Protein AF-A0A844BCC1-F1 (afdb_monomer_lite)

Foldseek 3Di:
DDDDDDDDDDDDPPDPPPPPPPPDPQPPQLLLLLVLLCLLPVQQVVLQVVVVVDVQPPQHVLSVVDDPLLSVLLSCCSHSNNVSVVLSVLSSVLCVVCVVCRVVLSCLSVQQQSPLNSLVVVQLVVCVVPVDHGDNVVSPVVDDPSNVVSNCCCQPPPSNQSVCVSSQNRPLDDPPDDPVVSSVSVVVSVVVVVVVSSVVSCVVSVPDPVSRD

Organism: NCBI:txid1121255

Secondary structure (DSSP, 8-state):
-----------------------PPPPTTHHHHHHHHHHHS-HHHHHHHHHHH-TTTTTGGGGGGS-HHHHHHHHHHTSHHHHHHHHHHHHHHHHHH-GGGHHHHHHHIIIIIHHHHHHHHHHHHHHHHHSSPP-HHHHHHTS-HHHHHHHHHHHH-GGGHHHHHHHT-TTS--TTS-HHHHHHHHHHHHHHHHHHHHHHHHHHTT--GGGT-

pLDDT: mean 88.53, std 14.14, range [38.06, 98.5]

Structure (mmCIF, N/CA/C/O backbone):
data_AF-A0A844BCC1-F1
#
_entry.id   AF-A0A844BCC1-F1
#
loop_
_atom_site.group_PDB
_atom_site.id
_atom_site.type_symbol
_atom_site.label_atom_id
_atom_site.label_alt_id
_atom_site.label_comp_id
_atom_site.label_asym_id
_atom_site.label_entity_id
_atom_site.label_seq_id
_atom_site.pdbx_PDB_ins_code
_atom_site.Cartn_x
_atom_site.Cartn_y
_atom_site.Cartn_z
_atom_site.occupancy
_atom_site.B_iso_or_equiv
_atom_site.auth_seq_id
_atom_site.auth_comp_id
_atom_site.auth_asym_id
_atom_site.auth_atom_id
_atom_site.pdbx_PDB_model_num
ATOM 1 N N . MET A 1 1 ? -10.900 4.821 -85.821 1.00 38.06 1 MET A N 1
ATOM 2 C CA . MET A 1 1 ? -10.349 5.991 -85.100 1.00 38.06 1 MET A CA 1
ATOM 3 C C . MET A 1 1 ? -11.101 6.180 -83.785 1.00 38.06 1 MET A C 1
ATOM 5 O O . MET A 1 1 ? -12.274 6.504 -83.802 1.00 38.06 1 MET A O 1
ATOM 9 N N . LYS A 1 2 ? -10.402 5.871 -82.686 1.00 38.44 2 LYS A N 1
ATOM 10 C CA . LYS A 1 2 ? -10.539 6.270 -81.268 1.00 38.44 2 LYS A CA 1
ATOM 11 C C . LYS A 1 2 ? -11.877 6.876 -80.776 1.00 38.44 2 LYS A C 1
ATOM 13 O O . LYS A 1 2 ? -12.112 8.071 -80.924 1.00 38.44 2 LYS A O 1
ATOM 18 N N . GLN A 1 3 ? -12.653 6.062 -80.051 1.00 45.75 3 GLN A N 1
ATOM 19 C CA . GLN A 1 3 ? -13.669 6.488 -79.077 1.00 45.75 3 GLN A CA 1
ATOM 20 C C . GLN A 1 3 ? -12.980 6.969 -77.788 1.00 45.75 3 GLN A C 1
ATOM 22 O O . GLN A 1 3 ? -12.128 6.273 -77.238 1.00 45.75 3 GLN A O 1
ATOM 27 N N . LYS A 1 4 ? -13.334 8.171 -77.322 1.00 52.62 4 LYS A N 1
ATOM 28 C CA . LYS A 1 4 ? -12.892 8.735 -76.041 1.00 52.62 4 LYS A CA 1
ATOM 29 C C . LYS A 1 4 ? -13.864 8.291 -74.943 1.00 52.62 4 LYS A C 1
ATOM 31 O O . LYS A 1 4 ? -15.023 8.690 -74.976 1.00 52.62 4 LYS A O 1
ATOM 36 N N . LEU A 1 5 ? -13.391 7.496 -73.983 1.00 50.16 5 LEU A N 1
ATOM 37 C CA . LEU A 1 5 ? -14.082 7.249 -72.716 1.00 50.16 5 LEU A CA 1
ATOM 38 C C . LEU A 1 5 ? -13.577 8.251 -71.674 1.00 50.16 5 LEU A C 1
ATOM 40 O O . LEU A 1 5 ? -12.397 8.265 -71.330 1.00 50.16 5 LEU A O 1
ATOM 44 N N . ILE A 1 6 ? -14.490 9.092 -71.196 1.00 50.34 6 ILE A N 1
ATOM 45 C CA . ILE A 1 6 ? -14.329 9.933 -70.011 1.00 50.34 6 ILE A CA 1
ATOM 46 C C . ILE A 1 6 ? -14.851 9.095 -68.842 1.00 50.34 6 ILE A C 1
ATOM 48 O O . ILE A 1 6 ? -16.053 8.864 -68.746 1.00 50.34 6 ILE A O 1
ATOM 52 N N . ALA A 1 7 ? -13.956 8.606 -67.986 1.00 48.06 7 ALA A N 1
ATOM 53 C CA . ALA A 1 7 ? -14.324 7.972 -66.726 1.00 48.06 7 ALA A CA 1
ATOM 54 C C . ALA A 1 7 ? -14.151 8.997 -65.599 1.00 48.06 7 ALA A C 1
ATOM 56 O O . ALA A 1 7 ? -13.035 9.389 -65.262 1.00 48.06 7 ALA A O 1
ATOM 57 N N . ALA A 1 8 ? -15.279 9.457 -65.059 1.00 50.06 8 ALA A N 1
ATOM 58 C CA . ALA A 1 8 ? -15.344 10.266 -63.854 1.00 50.06 8 ALA A CA 1
ATOM 59 C C . ALA A 1 8 ? -14.992 9.390 -62.642 1.00 50.06 8 ALA A C 1
ATOM 61 O O . ALA A 1 8 ? -15.678 8.410 -62.358 1.00 50.06 8 ALA A O 1
ATOM 62 N N . LEU A 1 9 ? -13.911 9.737 -61.945 1.00 51.50 9 LEU A N 1
ATOM 63 C CA . LEU A 1 9 ? -13.486 9.092 -60.708 1.00 51.50 9 LEU A CA 1
ATOM 64 C C . LEU A 1 9 ? -14.035 9.905 -59.528 1.00 51.50 9 LEU A C 1
ATOM 66 O O . LEU A 1 9 ? -13.458 10.915 -59.129 1.00 51.50 9 LEU A O 1
ATOM 70 N N . THR A 1 10 ? -15.186 9.498 -58.997 1.00 56.16 10 THR A N 1
ATOM 71 C CA . THR A 1 10 ? -15.777 10.085 -57.789 1.00 56.16 10 THR A CA 1
ATOM 72 C C . THR A 1 10 ? -15.135 9.433 -56.563 1.00 56.16 10 THR A C 1
ATOM 74 O O . THR A 1 10 ? -15.464 8.306 -56.203 1.00 56.16 10 THR A O 1
ATOM 77 N N . VAL A 1 11 ? -14.186 10.124 -55.930 1.00 56.28 11 VAL A N 1
ATOM 78 C CA . VAL A 1 11 ? -13.588 9.710 -54.653 1.00 56.28 11 VAL A CA 1
ATOM 79 C C . VAL A 1 11 ? -14.539 10.111 -53.524 1.00 56.28 11 VAL A C 1
ATOM 81 O O . VAL A 1 11 ? -14.662 11.288 -53.193 1.00 56.28 11 VAL A O 1
ATOM 84 N N . VAL A 1 12 ? -15.226 9.133 -52.935 1.00 54.53 12 VAL A N 1
ATOM 85 C CA . VAL A 1 12 ? -16.003 9.313 -51.702 1.00 54.53 12 VAL A CA 1
ATOM 86 C C . VAL A 1 12 ? -15.027 9.272 -50.523 1.00 54.53 12 VAL A C 1
ATOM 88 O O . VAL A 1 12 ? -14.615 8.199 -50.087 1.00 54.53 12 VAL A O 1
ATOM 91 N N . LEU A 1 13 ? -14.636 10.443 -50.008 1.00 51.78 13 LEU A N 1
ATOM 92 C CA . LEU A 1 13 ? -14.007 10.555 -48.690 1.00 51.78 13 LEU A CA 1
ATOM 93 C C . LEU A 1 13 ? -15.067 10.262 -47.618 1.00 51.78 13 LEU A C 1
ATOM 95 O O . LEU A 1 13 ? -15.798 11.151 -47.185 1.00 51.78 13 LEU A O 1
ATOM 99 N N . ALA A 1 14 ? -15.148 9.009 -47.179 1.00 51.12 14 ALA A N 1
ATOM 100 C CA . ALA A 1 14 ? -15.818 8.664 -45.934 1.00 51.12 14 ALA A CA 1
ATOM 101 C C . ALA A 1 14 ? -14.935 9.138 -44.768 1.00 51.12 14 ALA A C 1
ATOM 103 O O . ALA A 1 14 ? -13.998 8.456 -44.353 1.00 51.12 14 ALA A O 1
ATOM 104 N N . GLY A 1 15 ? -15.205 10.348 -44.277 1.00 48.56 15 GLY A N 1
ATOM 105 C CA . GLY A 1 15 ? -14.628 10.853 -43.039 1.00 48.56 15 GLY A CA 1
ATOM 106 C C . GLY A 1 15 ? -15.058 9.970 -41.872 1.00 48.56 15 GLY A C 1
ATOM 107 O O . GLY A 1 15 ? -16.205 10.025 -41.432 1.00 48.56 15 GLY A O 1
ATOM 108 N N . PHE A 1 16 ? -14.132 9.153 -41.371 1.00 54.06 16 PHE A N 1
ATOM 109 C CA . PHE A 1 16 ? -14.230 8.526 -40.059 1.00 54.06 16 PHE A CA 1
ATOM 110 C C . PHE A 1 16 ? -14.204 9.638 -39.005 1.00 54.06 16 PHE A C 1
ATOM 112 O O . PHE A 1 16 ? -13.146 10.049 -38.531 1.00 54.06 16 PHE A O 1
ATOM 119 N N . PHE A 1 17 ? -15.377 10.148 -38.639 1.00 57.78 17 PHE A N 1
ATOM 120 C CA . PHE A 1 17 ? -15.540 10.869 -37.387 1.00 57.78 17 PHE A CA 1
ATOM 121 C C . PHE A 1 17 ? -15.367 9.848 -36.262 1.00 57.78 17 PHE A C 1
ATOM 123 O O . PHE A 1 17 ? -16.313 9.172 -35.863 1.00 57.78 17 PHE A O 1
ATOM 130 N N . ALA A 1 18 ? -14.133 9.698 -35.778 1.00 56.09 18 ALA A N 1
ATOM 131 C CA . ALA A 1 18 ? -13.885 9.098 -34.480 1.00 56.09 18 ALA A CA 1
ATOM 132 C C . ALA A 1 18 ? -14.615 9.973 -33.457 1.00 56.09 18 ALA A C 1
ATOM 134 O O . ALA A 1 18 ? -14.177 11.082 -33.149 1.00 56.09 18 ALA A O 1
ATOM 135 N N . ALA A 1 19 ? -15.781 9.513 -33.001 1.00 54.88 19 ALA A N 1
ATOM 136 C CA . ALA A 1 19 ? -16.466 10.149 -31.892 1.00 54.88 19 ALA A CA 1
ATOM 137 C C . ALA A 1 19 ? -15.464 10.235 -30.728 1.00 54.88 19 ALA A C 1
ATOM 139 O O . ALA A 1 19 ? -14.814 9.225 -30.433 1.00 54.88 19 ALA A O 1
ATOM 140 N N . PRO A 1 20 ? -15.288 11.408 -30.093 1.00 58.09 20 PRO A N 1
ATOM 141 C CA . PRO A 1 20 ? -14.441 11.503 -28.917 1.00 58.09 20 PRO A CA 1
ATOM 142 C C . PRO A 1 20 ? -14.941 10.459 -27.923 1.00 58.09 20 PRO A C 1
ATOM 144 O O . PRO A 1 20 ? -16.143 10.367 -27.679 1.00 58.09 20 PRO A O 1
ATOM 147 N N . ALA A 1 21 ? -14.046 9.618 -27.411 1.00 58.16 21 ALA A N 1
ATOM 148 C CA . ALA A 1 21 ? -14.390 8.705 -26.339 1.00 58.16 21 ALA A CA 1
ATOM 149 C C . ALA A 1 21 ? -14.781 9.572 -25.138 1.00 58.16 21 ALA A C 1
ATOM 151 O O . ALA A 1 21 ? -13.918 10.111 -24.451 1.00 58.16 21 ALA A O 1
ATOM 152 N N . TRP A 1 22 ? -16.084 9.776 -24.943 1.00 52.69 22 TRP A N 1
ATOM 153 C CA . TRP A 1 22 ? -16.619 10.431 -23.761 1.00 52.69 22 TRP A CA 1
ATOM 154 C C . TRP A 1 22 ? -16.213 9.549 -22.587 1.00 52.69 22 TRP A C 1
ATOM 156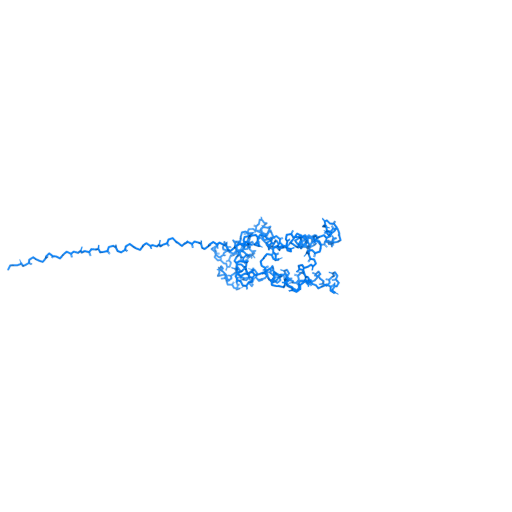 O O . TRP A 1 22 ? -16.779 8.471 -22.387 1.00 52.69 22 TRP A O 1
ATOM 166 N N . SER A 1 23 ? -15.170 9.971 -21.872 1.00 57.88 23 SER A N 1
ATOM 167 C CA . SER A 1 23 ? -14.756 9.368 -20.615 1.00 57.88 23 SER A CA 1
ATOM 168 C C . SER A 1 23 ? -15.995 9.310 -19.734 1.00 57.88 23 SER A C 1
ATOM 170 O O . SER A 1 23 ? -16.551 10.353 -19.383 1.00 57.88 23 SER A O 1
ATOM 172 N N . GLN A 1 24 ? -16.476 8.095 -19.463 1.00 61.22 24 GLN A N 1
ATOM 173 C CA . GLN A 1 24 ? -17.587 7.894 -18.543 1.00 61.22 24 GLN A CA 1
ATOM 174 C C . GLN A 1 24 ? -17.237 8.620 -17.239 1.00 61.22 24 GLN A C 1
ATOM 176 O O . GLN A 1 24 ? -16.086 8.503 -16.805 1.00 61.22 24 GLN A O 1
ATOM 181 N N . PRO A 1 25 ? -18.171 9.383 -16.644 1.00 61.12 25 PRO A N 1
ATOM 182 C CA . PRO A 1 25 ? -17.925 10.023 -15.363 1.00 61.12 25 PRO A CA 1
ATOM 183 C C . PRO A 1 25 ? -17.403 8.970 -14.390 1.00 61.12 25 PRO A C 1
ATOM 185 O O . PRO A 1 25 ? -18.015 7.909 -14.238 1.00 61.12 25 PRO A O 1
ATOM 188 N N . GLU A 1 26 ? -16.242 9.231 -13.795 1.00 67.12 26 GLU A N 1
ATOM 189 C CA . GLU A 1 26 ? -15.688 8.356 -12.772 1.00 67.12 26 GLU A CA 1
ATOM 190 C C . GLU A 1 26 ? -16.746 8.194 -11.673 1.00 67.12 26 GLU A C 1
ATOM 192 O O . GLU A 1 26 ? -17.374 9.176 -11.264 1.00 67.12 26 GLU A O 1
ATOM 197 N N . ALA A 1 27 ? -17.012 6.952 -11.254 1.00 72.69 27 ALA A N 1
ATOM 198 C CA . ALA A 1 27 ? -18.037 6.704 -10.250 1.00 72.69 27 ALA A CA 1
ATOM 199 C C . ALA A 1 27 ? -17.728 7.545 -8.993 1.00 72.69 27 ALA A C 1
ATOM 201 O O . ALA A 1 27 ? -16.560 7.605 -8.583 1.00 72.69 27 ALA A O 1
ATOM 202 N N . PRO A 1 28 ? -18.734 8.205 -8.387 1.00 79.06 28 PRO A N 1
ATOM 203 C CA . PRO A 1 28 ? -18.519 9.032 -7.207 1.00 79.06 28 PRO A CA 1
ATOM 204 C C . PRO A 1 28 ? -17.724 8.266 -6.144 1.00 79.06 28 PRO A C 1
ATOM 206 O O . PRO A 1 28 ? -18.024 7.111 -5.848 1.00 79.06 28 PRO A O 1
ATOM 209 N N . GLY A 1 29 ? -16.677 8.892 -5.607 1.00 90.44 29 GLY A N 1
ATOM 210 C CA . GLY A 1 29 ? -15.871 8.318 -4.530 1.00 90.44 29 GLY A CA 1
ATOM 211 C C . GLY A 1 29 ? -14.692 7.433 -4.950 1.00 90.44 29 GLY A C 1
ATOM 212 O O . GLY A 1 29 ? -13.871 7.146 -4.086 1.00 90.44 29 GLY A O 1
ATOM 213 N N . VAL A 1 30 ? -14.511 7.054 -6.225 1.00 95.12 30 VAL A N 1
ATOM 214 C CA . VAL A 1 30 ? -13.363 6.205 -6.636 1.00 95.12 30 VAL A CA 1
ATOM 215 C C . VAL A 1 30 ? -12.021 6.893 -6.391 1.00 95.12 30 VAL A C 1
ATOM 217 O O . VAL A 1 30 ? -11.149 6.305 -5.751 1.00 95.12 30 VAL A O 1
ATOM 220 N N . ALA A 1 31 ? -11.859 8.147 -6.817 1.00 95.56 31 ALA A N 1
ATOM 221 C CA . ALA A 1 31 ? -10.639 8.914 -6.566 1.00 95.56 31 ALA A CA 1
ATOM 222 C C . ALA A 1 31 ? -10.344 9.064 -5.059 1.00 95.56 31 ALA A C 1
ATOM 224 O O . ALA A 1 31 ? -9.212 8.877 -4.616 1.00 95.56 31 ALA A O 1
ATOM 225 N N . ARG A 1 32 ? -11.384 9.326 -4.256 1.00 97.25 32 ARG A N 1
ATOM 226 C CA . ARG A 1 32 ? -11.287 9.457 -2.793 1.00 97.25 32 ARG A CA 1
ATOM 227 C C . ARG A 1 32 ? -10.898 8.137 -2.130 1.00 97.25 32 ARG A C 1
ATOM 229 O O . ARG A 1 32 ? -9.968 8.100 -1.332 1.00 97.25 32 ARG A O 1
ATOM 236 N N . LEU A 1 33 ? -11.563 7.044 -2.500 1.00 98.00 33 LEU A N 1
ATOM 237 C CA . LEU A 1 33 ? -11.233 5.701 -2.031 1.00 98.00 33 LEU A CA 1
ATOM 238 C C . LEU A 1 33 ? -9.803 5.320 -2.431 1.00 98.00 33 LEU A C 1
ATOM 240 O O . LEU A 1 33 ? -9.080 4.739 -1.629 1.00 98.00 33 LEU A O 1
ATOM 244 N N . THR A 1 34 ? -9.376 5.683 -3.641 1.00 98.00 34 THR A N 1
ATOM 245 C CA . THR A 1 34 ? -8.010 5.446 -4.119 1.00 98.00 34 THR A CA 1
ATOM 246 C C . THR A 1 34 ? -6.981 6.138 -3.230 1.00 98.00 34 THR A C 1
ATOM 248 O O . THR A 1 34 ? -6.056 5.464 -2.775 1.00 98.00 34 THR A O 1
ATOM 251 N N . ASP A 1 35 ? -7.148 7.438 -2.945 1.00 97.69 35 ASP A N 1
ATOM 252 C CA . ASP A 1 35 ? -6.253 8.193 -2.050 1.00 97.69 35 ASP A CA 1
ATOM 253 C C . ASP A 1 35 ? -6.157 7.537 -0.665 1.00 97.69 35 ASP A C 1
ATOM 255 O O . ASP A 1 35 ? -5.069 7.307 -0.135 1.00 97.69 35 ASP A O 1
ATOM 259 N N . LEU A 1 36 ? -7.300 7.141 -0.105 1.00 98.31 36 LEU A N 1
ATOM 260 C CA . LEU A 1 36 ? -7.351 6.497 1.204 1.00 98.31 36 LEU A CA 1
ATOM 261 C C . LEU A 1 36 ? -6.676 5.120 1.200 1.00 98.31 36 LEU A C 1
ATOM 263 O O . LEU A 1 36 ? -5.939 4.792 2.132 1.00 98.31 36 LEU A O 1
ATOM 267 N N . VAL A 1 37 ? -6.861 4.324 0.144 1.00 97.88 37 VAL A N 1
ATOM 268 C CA . VAL A 1 37 ? -6.202 3.017 -0.004 1.00 97.88 37 VAL A CA 1
ATOM 269 C C . VAL A 1 37 ? -4.684 3.179 -0.097 1.00 97.88 37 VAL A C 1
ATOM 271 O O . VAL A 1 37 ? -3.961 2.478 0.615 1.00 97.88 37 VAL A O 1
ATOM 274 N N . VAL A 1 38 ? -4.181 4.112 -0.917 1.00 97.25 38 VAL A N 1
ATOM 275 C CA . VAL A 1 38 ? -2.727 4.339 -1.026 1.00 97.25 38 VAL A CA 1
ATOM 276 C C . VAL A 1 38 ? -2.139 4.926 0.253 1.00 97.25 38 VAL A C 1
ATOM 278 O O . VAL A 1 38 ? -1.006 4.601 0.596 1.00 97.25 38 VAL A O 1
ATOM 281 N N . ARG A 1 39 ? -2.903 5.736 0.996 1.00 96.75 39 ARG A N 1
ATOM 282 C CA . ARG A 1 39 ? -2.484 6.258 2.302 1.00 96.75 39 ARG A CA 1
ATOM 283 C C . ARG A 1 39 ? -2.393 5.153 3.352 1.00 96.75 39 ARG A C 1
ATOM 285 O O . ARG A 1 39 ? -1.455 5.155 4.147 1.00 96.75 39 ARG A O 1
ATOM 292 N N . THR A 1 40 ? -3.341 4.216 3.338 1.00 96.62 40 THR A N 1
ATOM 293 C CA . THR A 1 40 ? -3.388 3.083 4.276 1.00 96.62 40 THR A CA 1
ATOM 294 C C . THR A 1 40 ? -2.183 2.163 4.104 1.00 96.62 40 THR A C 1
ATOM 296 O O . THR A 1 40 ? -1.563 1.766 5.086 1.00 96.62 40 THR A O 1
ATOM 299 N N . LEU A 1 41 ? -1.835 1.838 2.855 1.00 94.81 41 LEU A N 1
ATOM 300 C CA . LEU A 1 41 ? -0.702 0.984 2.506 1.00 94.81 41 LEU A CA 1
ATOM 301 C C . LEU A 1 41 ? 0.283 1.775 1.618 1.00 94.81 41 LEU A C 1
ATOM 303 O O . LEU A 1 41 ? 0.205 1.673 0.390 1.00 94.81 41 LEU A O 1
ATOM 307 N N . PRO A 1 42 ? 1.226 2.544 2.206 1.00 93.94 42 PRO A N 1
ATOM 308 C CA . PRO A 1 42 ? 2.064 3.518 1.494 1.00 93.94 42 PRO A CA 1
ATOM 309 C C . PRO A 1 42 ? 3.227 2.875 0.713 1.00 93.94 42 PRO A C 1
ATOM 311 O O . PRO A 1 42 ? 4.373 3.320 0.759 1.00 93.94 42 PRO A O 1
ATOM 314 N N . VAL A 1 43 ? 2.959 1.800 -0.033 1.00 94.44 43 VAL A N 1
ATOM 315 C CA . VAL A 1 43 ? 3.977 1.067 -0.806 1.00 94.44 43 VAL A CA 1
ATOM 316 C C . VAL A 1 43 ? 4.577 1.929 -1.916 1.00 94.44 43 VAL A C 1
ATOM 318 O O . VAL A 1 43 ? 5.772 1.830 -2.184 1.00 94.44 43 VAL A O 1
ATOM 321 N N . GLY A 1 44 ? 3.790 2.829 -2.510 1.00 95.19 44 GLY A N 1
ATOM 322 C CA . GLY A 1 44 ? 4.295 3.789 -3.492 1.00 95.19 44 GLY A CA 1
ATOM 323 C C . GLY A 1 44 ? 5.416 4.676 -2.938 1.00 95.19 44 GLY A C 1
ATOM 324 O O . GLY A 1 44 ? 6.425 4.872 -3.611 1.00 95.19 44 GLY A O 1
ATOM 325 N N . ASP A 1 45 ? 5.288 5.155 -1.696 1.00 94.94 45 ASP A N 1
ATOM 326 C CA . ASP A 1 45 ? 6.333 5.954 -1.044 1.00 94.94 45 ASP A CA 1
ATOM 327 C C . ASP A 1 45 ? 7.585 5.116 -0.756 1.00 94.94 45 ASP A C 1
ATOM 329 O O . ASP A 1 45 ? 8.710 5.577 -0.951 1.00 94.94 45 ASP A O 1
ATOM 333 N N . ILE A 1 46 ? 7.408 3.852 -0.355 1.00 92.56 46 ILE A N 1
ATOM 334 C CA . ILE A 1 46 ? 8.519 2.910 -0.156 1.00 92.56 46 ILE A CA 1
ATOM 335 C C . ILE A 1 46 ? 9.286 2.698 -1.466 1.00 92.56 46 ILE A C 1
ATOM 337 O O . ILE A 1 46 ? 10.515 2.759 -1.476 1.00 92.56 46 ILE A O 1
ATOM 341 N N . PHE A 1 47 ? 8.574 2.473 -2.570 1.00 95.31 47 PHE A N 1
ATOM 342 C CA . PHE A 1 47 ? 9.170 2.323 -3.894 1.00 95.31 47 PHE A CA 1
ATOM 343 C C . PHE A 1 47 ? 9.917 3.575 -4.341 1.00 95.31 47 PHE A C 1
ATOM 345 O O . PHE A 1 47 ? 11.030 3.461 -4.849 1.00 95.31 47 PHE A O 1
ATOM 352 N N . GLN A 1 48 ? 9.363 4.764 -4.090 1.00 95.75 48 GLN A N 1
ATOM 353 C CA . GLN A 1 48 ? 10.043 6.013 -4.420 1.00 95.75 48 GLN A CA 1
ATOM 354 C C . GLN A 1 48 ? 11.383 6.138 -3.683 1.00 95.75 48 GLN A C 1
ATOM 356 O O . GLN A 1 48 ? 12.396 6.438 -4.305 1.00 95.75 48 GLN A O 1
ATOM 361 N N . VAL A 1 49 ? 11.426 5.786 -2.392 1.00 93.25 49 VAL A N 1
ATOM 362 C CA . VAL A 1 49 ? 12.682 5.770 -1.623 1.00 93.25 49 VAL A CA 1
ATOM 363 C C . VAL A 1 49 ? 13.726 4.835 -2.242 1.00 93.25 49 VAL A C 1
ATOM 365 O O . VAL A 1 49 ? 14.914 5.150 -2.203 1.00 93.25 49 VAL A O 1
ATOM 368 N N . PHE A 1 50 ? 13.326 3.684 -2.789 1.00 93.62 50 PHE A N 1
ATOM 369 C CA . PHE A 1 50 ? 14.261 2.787 -3.475 1.00 93.62 50 PHE A CA 1
ATOM 370 C C . PHE A 1 50 ? 14.721 3.348 -4.822 1.00 93.62 50 PHE A C 1
ATOM 372 O O . PHE A 1 50 ? 15.918 3.329 -5.099 1.00 93.62 50 PHE A O 1
ATOM 379 N N . LEU A 1 51 ? 13.800 3.893 -5.620 1.00 94.94 51 LEU A N 1
ATOM 380 C CA . LEU A 1 51 ? 14.109 4.517 -6.908 1.00 94.94 51 LEU A CA 1
ATOM 381 C C . LEU A 1 51 ? 15.094 5.683 -6.783 1.00 94.94 51 LEU A C 1
ATOM 383 O O . LEU A 1 51 ? 15.955 5.824 -7.654 1.00 94.94 51 LEU A O 1
ATOM 387 N N . ASP A 1 52 ? 14.955 6.486 -5.725 1.00 95.81 52 ASP A N 1
ATOM 388 C CA . ASP A 1 52 ? 15.802 7.650 -5.447 1.00 95.81 52 ASP A CA 1
ATOM 389 C C . ASP A 1 52 ? 17.201 7.245 -4.956 1.00 95.81 52 ASP A C 1
ATOM 391 O O . ASP A 1 52 ? 18.174 7.961 -5.183 1.00 95.81 52 ASP A O 1
ATOM 395 N N . LYS A 1 53 ? 17.313 6.099 -4.271 1.00 95.50 53 LYS A N 1
ATOM 396 C CA . LYS A 1 53 ? 18.577 5.607 -3.700 1.00 95.50 53 LYS A CA 1
ATOM 397 C C . LYS A 1 53 ? 19.403 4.773 -4.667 1.00 95.50 53 LYS A C 1
ATOM 399 O O . LYS A 1 53 ? 20.628 4.821 -4.598 1.00 95.50 53 LYS A O 1
ATOM 404 N N . ASP A 1 54 ? 18.747 3.977 -5.503 1.00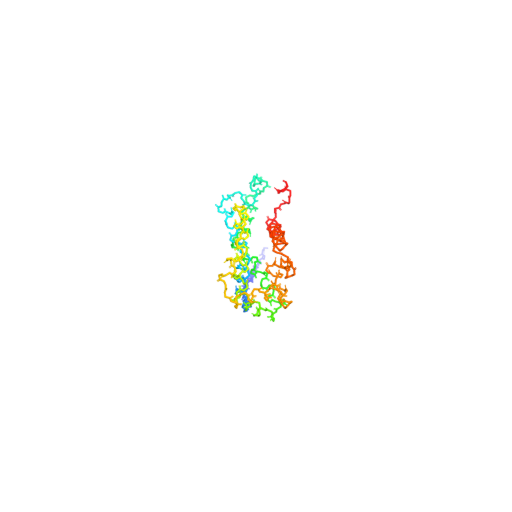 96.25 54 ASP A N 1
ATOM 405 C CA . ASP A 1 54 ? 19.409 3.027 -6.387 1.00 96.25 54 ASP A CA 1
ATOM 406 C C . ASP A 1 54 ? 18.912 3.194 -7.838 1.00 96.25 54 ASP A C 1
ATOM 408 O O . ASP A 1 54 ? 17.773 2.826 -8.172 1.00 96.25 54 ASP A O 1
ATOM 412 N N . PRO A 1 55 ? 19.760 3.725 -8.743 1.00 95.94 55 PRO A N 1
ATOM 413 C CA . PRO A 1 55 ? 19.405 3.872 -10.151 1.00 95.94 55 PRO A CA 1
ATOM 414 C C . PRO A 1 55 ? 19.198 2.524 -10.854 1.00 95.94 55 PRO A C 1
ATOM 416 O O . PRO A 1 55 ? 18.535 2.495 -11.888 1.00 95.94 55 PRO A O 1
ATOM 419 N N . ASN A 1 56 ? 19.703 1.423 -10.290 1.00 96.44 56 ASN A N 1
ATOM 420 C CA . ASN A 1 56 ? 19.576 0.074 -10.829 1.00 96.44 56 ASN A CA 1
ATOM 421 C C . ASN A 1 56 ? 18.409 -0.723 -10.222 1.00 96.44 56 ASN A C 1
ATOM 423 O O . ASN A 1 56 ? 18.067 -1.805 -10.710 1.00 96.44 56 ASN A O 1
ATOM 427 N N . TRP A 1 57 ? 17.738 -0.203 -9.193 1.00 94.88 57 TRP A N 1
ATOM 428 C CA . TRP A 1 57 ? 16.519 -0.814 -8.670 1.00 94.88 57 TRP A CA 1
ATOM 429 C C . TRP A 1 57 ? 15.426 -0.845 -9.759 1.00 94.88 57 TRP A C 1
ATOM 431 O O . TRP A 1 57 ? 15.303 0.123 -10.520 1.00 94.88 57 TRP A O 1
ATOM 441 N N . PRO A 1 58 ? 14.619 -1.921 -9.877 1.00 94.75 58 PRO A N 1
ATOM 442 C CA . PRO A 1 58 ? 14.513 -3.081 -8.978 1.00 94.75 58 PRO A CA 1
ATOM 443 C C . PRO A 1 58 ? 15.444 -4.264 -9.288 1.00 94.75 58 PRO A C 1
ATOM 445 O O . PRO A 1 58 ? 15.345 -5.293 -8.624 1.00 94.75 58 PRO A O 1
ATOM 448 N N . LEU A 1 59 ? 16.303 -4.167 -10.306 1.00 94.56 59 LEU A N 1
ATOM 449 C CA . LEU A 1 59 ? 17.096 -5.304 -10.793 1.00 94.56 59 LEU A CA 1
ATOM 450 C C . LEU A 1 59 ? 18.522 -5.355 -10.229 1.00 94.56 59 LEU A C 1
ATOM 452 O O . LEU A 1 59 ? 19.171 -6.388 -10.363 1.00 94.56 59 LEU A O 1
ATOM 456 N N . ALA A 1 60 ? 18.998 -4.279 -9.598 1.00 91.75 60 ALA A N 1
ATOM 457 C CA . ALA A 1 60 ? 20.341 -4.169 -9.033 1.00 91.75 60 ALA A CA 1
ATOM 458 C C . ALA A 1 60 ? 21.435 -4.539 -10.060 1.00 91.75 60 ALA A C 1
ATOM 460 O O . ALA A 1 60 ? 21.554 -3.912 -11.109 1.00 91.75 60 ALA A O 1
ATOM 461 N N . ASP A 1 61 ? 22.231 -5.573 -9.811 1.00 93.19 61 ASP A N 1
ATOM 462 C CA . ASP A 1 61 ? 23.297 -6.033 -10.709 1.00 93.19 61 ASP A CA 1
ATOM 463 C C . ASP A 1 61 ? 22.784 -6.714 -11.996 1.00 93.19 61 ASP A C 1
ATOM 465 O O . ASP A 1 61 ? 23.563 -6.985 -12.909 1.00 93.19 61 ASP A O 1
ATOM 469 N N . LYS A 1 62 ? 21.470 -6.955 -12.108 1.00 94.25 62 LYS A N 1
ATOM 470 C CA . LYS A 1 62 ? 20.827 -7.660 -13.232 1.00 94.25 62 LYS A CA 1
ATOM 471 C C . LYS A 1 62 ? 20.219 -6.734 -14.289 1.00 94.25 62 LYS A C 1
ATOM 473 O O . LYS A 1 62 ? 19.543 -7.219 -15.195 1.00 94.25 62 LYS A O 1
ATOM 478 N N . VAL A 1 63 ? 20.441 -5.417 -14.218 1.00 93.81 63 VAL A N 1
ATOM 479 C CA . VAL A 1 63 ? 19.894 -4.449 -15.199 1.00 93.81 63 VAL A CA 1
ATOM 480 C C . VAL A 1 63 ? 20.313 -4.782 -16.635 1.00 93.81 63 VAL A C 1
ATOM 482 O O . VAL A 1 63 ? 19.523 -4.624 -17.559 1.00 93.81 63 VAL A O 1
ATOM 485 N N . ASN A 1 64 ? 21.514 -5.327 -16.834 1.00 94.50 64 ASN A N 1
ATOM 486 C CA . ASN A 1 64 ? 22.015 -5.741 -18.149 1.00 94.50 64 ASN A CA 1
ATOM 487 C C . ASN A 1 64 ? 21.337 -7.000 -18.728 1.00 94.50 64 ASN A C 1
ATOM 489 O O . ASN A 1 64 ? 21.649 -7.396 -19.849 1.00 94.50 64 ASN A O 1
ATOM 493 N N . ARG A 1 65 ? 20.430 -7.646 -17.983 1.00 96.44 65 ARG A N 1
ATOM 494 C CA . ARG A 1 65 ? 19.667 -8.822 -18.438 1.00 96.44 65 ARG A CA 1
ATOM 495 C C . ARG A 1 65 ? 18.331 -8.465 -19.086 1.00 96.44 65 ARG A C 1
ATOM 497 O O . ARG A 1 65 ? 17.590 -9.364 -19.481 1.00 96.44 65 ARG A O 1
ATOM 504 N N . VAL A 1 66 ? 18.004 -7.178 -19.166 1.00 97.31 66 VAL A N 1
ATOM 505 C CA . VAL A 1 66 ? 16.778 -6.663 -19.780 1.00 97.31 66 VAL A 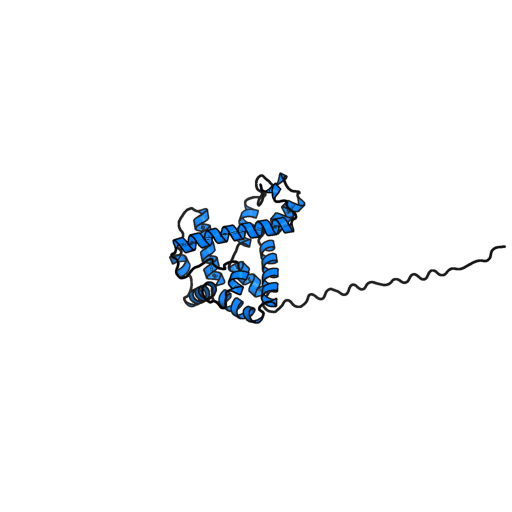CA 1
ATOM 506 C C . VAL A 1 66 ? 17.111 -5.532 -20.748 1.00 97.31 66 VAL A C 1
ATOM 508 O O . VAL A 1 66 ? 18.174 -4.920 -20.672 1.00 97.31 66 VAL A O 1
ATOM 511 N N . SER A 1 67 ? 16.194 -5.247 -21.667 1.00 97.88 67 SER A N 1
ATOM 512 C CA . SER A 1 67 ? 16.268 -4.049 -22.509 1.00 97.88 67 SER A CA 1
ATOM 513 C C . SER A 1 67 ? 16.060 -2.770 -21.691 1.00 97.88 67 SER A C 1
ATOM 515 O O . SER A 1 67 ? 15.462 -2.788 -20.608 1.00 97.88 67 SER A O 1
ATOM 517 N N . THR A 1 68 ? 16.513 -1.637 -22.229 1.00 97.44 68 THR A N 1
ATOM 518 C CA . THR A 1 68 ? 16.290 -0.318 -21.625 1.00 97.44 68 THR A CA 1
ATOM 519 C C . THR A 1 68 ? 14.798 -0.030 -21.464 1.00 97.44 68 THR A C 1
ATOM 521 O O . THR A 1 68 ? 14.378 0.438 -20.410 1.00 97.44 68 THR A O 1
ATOM 524 N N . GLU A 1 69 ? 13.977 -0.387 -22.451 1.00 98.25 69 GLU A N 1
ATOM 525 C CA . GLU A 1 69 ? 12.526 -0.190 -22.433 1.00 98.25 69 GLU A CA 1
ATOM 526 C C . GLU A 1 69 ? 11.861 -0.988 -21.303 1.00 98.25 69 GLU A C 1
ATOM 528 O O . GLU A 1 69 ? 11.047 -0.450 -20.548 1.00 98.25 69 GLU A O 1
ATOM 533 N N . GLN A 1 70 ? 12.246 -2.259 -21.140 1.00 98.19 70 GLN A N 1
ATOM 534 C CA . GLN A 1 70 ? 11.775 -3.115 -20.048 1.00 98.19 70 GLN A CA 1
ATOM 535 C C . GLN A 1 70 ? 12.153 -2.543 -18.680 1.00 98.19 70 GLN A C 1
ATOM 537 O O . GLN A 1 70 ? 11.321 -2.508 -17.772 1.00 98.19 70 GLN A O 1
ATOM 542 N N . PHE A 1 71 ? 13.395 -2.079 -18.530 1.00 97.88 71 PHE A N 1
ATOM 543 C CA . PHE A 1 71 ? 13.872 -1.508 -17.276 1.00 97.88 71 PHE A CA 1
ATOM 544 C C . PHE A 1 71 ? 13.160 -0.197 -16.924 1.00 97.88 71 PHE A C 1
ATOM 546 O O . PHE A 1 71 ? 12.685 -0.032 -15.798 1.00 97.88 71 PHE A O 1
ATOM 553 N N . THR A 1 72 ? 13.015 0.712 -17.892 1.00 97.88 72 THR A N 1
ATOM 554 C CA . THR A 1 72 ? 12.269 1.962 -17.715 1.00 97.88 72 THR A CA 1
ATOM 555 C C . THR A 1 72 ? 10.814 1.687 -17.348 1.00 97.88 72 THR A C 1
ATOM 557 O O . THR A 1 72 ? 10.312 2.282 -16.394 1.00 97.88 72 THR A O 1
ATOM 560 N N . CYS A 1 73 ? 10.155 0.746 -18.032 1.00 98.12 73 CYS A N 1
ATOM 561 C CA . CYS A 1 73 ? 8.797 0.330 -17.692 1.00 98.12 73 CYS A CA 1
ATOM 562 C C . CYS A 1 73 ? 8.715 -0.207 -16.257 1.00 98.12 73 CYS A C 1
ATOM 564 O O . CYS A 1 73 ? 7.847 0.221 -15.494 1.00 98.12 73 CYS A O 1
ATOM 566 N N . LEU A 1 74 ? 9.630 -1.098 -15.851 1.00 97.56 74 LEU A N 1
ATOM 567 C CA . LEU A 1 74 ? 9.649 -1.650 -14.492 1.00 97.56 74 LEU A CA 1
ATOM 568 C C . LEU A 1 74 ? 9.759 -0.549 -13.438 1.00 97.56 74 LEU A C 1
ATOM 570 O O . LEU A 1 74 ? 8.964 -0.526 -12.500 1.00 97.56 74 LEU A O 1
ATOM 574 N N . ARG A 1 75 ? 10.702 0.385 -13.614 1.00 97.62 75 ARG A N 1
ATOM 575 C CA . ARG A 1 75 ? 10.879 1.527 -12.705 1.00 97.62 75 ARG A CA 1
ATOM 576 C C . ARG A 1 75 ? 9.626 2.394 -12.631 1.00 97.62 75 ARG A C 1
ATOM 578 O O . ARG A 1 75 ? 9.237 2.799 -11.543 1.00 97.62 75 ARG A O 1
ATOM 585 N N . GLN A 1 76 ? 8.964 2.646 -13.761 1.00 97.81 76 GLN A N 1
ATOM 586 C CA . GLN A 1 76 ? 7.715 3.410 -13.791 1.00 97.81 76 GLN A CA 1
ATOM 587 C C . GLN A 1 76 ? 6.571 2.677 -13.082 1.00 97.81 76 GLN A C 1
ATOM 589 O O . GLN A 1 76 ? 5.854 3.292 -12.293 1.00 97.81 76 GLN A O 1
ATOM 594 N N . ARG A 1 77 ? 6.395 1.369 -13.310 1.00 97.19 77 ARG A N 1
ATOM 595 C CA . ARG A 1 77 ? 5.330 0.581 -12.663 1.00 97.19 77 ARG A CA 1
ATOM 596 C C . ARG A 1 77 ? 5.553 0.430 -11.164 1.00 97.19 77 ARG A C 1
ATOM 598 O O . ARG A 1 77 ? 4.589 0.457 -10.403 1.00 97.19 77 ARG A O 1
ATOM 605 N N . LEU A 1 78 ? 6.806 0.326 -10.742 1.00 97.25 78 LEU A N 1
ATOM 606 C CA . LEU A 1 78 ? 7.211 0.224 -9.346 1.00 97.25 78 LEU A CA 1
ATOM 607 C C . LEU A 1 78 ? 7.648 1.592 -8.805 1.00 97.25 78 LEU A C 1
ATOM 609 O O . LEU A 1 78 ? 8.698 1.730 -8.200 1.00 97.25 78 LEU A O 1
ATOM 613 N N . SER A 1 79 ? 6.833 2.616 -9.032 1.00 97.12 79 SER A N 1
ATOM 614 C CA . SER A 1 79 ? 7.029 3.969 -8.503 1.00 97.12 79 SER A CA 1
ATOM 615 C C . SER A 1 79 ? 5.800 4.409 -7.715 1.00 97.12 79 SER A C 1
ATOM 617 O O . SER A 1 79 ? 4.767 3.733 -7.741 1.00 97.12 79 SER A O 1
ATOM 619 N N . LYS A 1 80 ? 5.865 5.566 -7.050 1.00 97.12 80 LYS A N 1
ATOM 620 C CA . LYS A 1 80 ? 4.680 6.152 -6.413 1.00 97.12 80 LYS A CA 1
ATOM 621 C C . LYS A 1 80 ? 3.532 6.390 -7.415 1.00 97.12 80 LYS A C 1
ATOM 623 O O . LYS A 1 80 ? 2.437 5.890 -7.151 1.00 97.12 80 LYS A O 1
ATOM 628 N N . PRO A 1 81 ? 3.745 7.047 -8.576 1.00 96.94 81 PRO A N 1
ATOM 629 C CA . PRO A 1 81 ? 2.709 7.157 -9.608 1.00 96.94 81 PRO A CA 1
ATOM 630 C C . PRO A 1 81 ? 2.216 5.802 -10.129 1.00 96.94 81 PRO A C 1
ATOM 632 O O . PRO A 1 81 ? 1.014 5.599 -10.278 1.00 96.94 81 PRO A O 1
ATOM 635 N N . GLY A 1 82 ? 3.130 4.854 -10.360 1.00 96.25 82 GLY A N 1
ATOM 636 C CA . GLY A 1 82 ? 2.777 3.520 -10.850 1.00 96.25 82 GLY A CA 1
ATOM 637 C C . GLY A 1 82 ? 1.916 2.726 -9.866 1.00 96.25 82 GLY A C 1
ATOM 638 O O . GLY A 1 82 ? 1.019 1.994 -10.283 1.00 96.25 82 GLY A O 1
ATOM 639 N N . PHE A 1 83 ? 2.150 2.889 -8.563 1.00 96.38 83 PHE A N 1
ATOM 640 C CA . PHE A 1 83 ? 1.322 2.289 -7.521 1.00 96.38 83 PHE A CA 1
ATOM 641 C C . PHE A 1 83 ? -0.059 2.951 -7.429 1.00 96.38 83 PHE A C 1
ATOM 643 O O . PHE A 1 83 ? -1.059 2.242 -7.312 1.00 96.38 83 PHE A O 1
ATOM 650 N N . LEU A 1 84 ? -0.127 4.284 -7.533 1.00 96.25 84 LEU A N 1
ATOM 651 C CA . LEU A 1 84 ? -1.390 5.028 -7.548 1.00 96.25 84 LEU A CA 1
ATOM 652 C C . LEU A 1 84 ? -2.293 4.584 -8.708 1.00 96.25 84 LEU A C 1
ATOM 654 O O . LEU A 1 84 ? -3.457 4.271 -8.479 1.00 96.25 84 LEU A O 1
ATOM 658 N N . ASP A 1 85 ? -1.745 4.483 -9.920 1.00 95.00 85 ASP A N 1
ATOM 659 C CA . ASP A 1 85 ? -2.456 3.996 -11.111 1.00 95.00 85 ASP A CA 1
ATOM 660 C C . ASP A 1 85 ? -3.042 2.587 -10.894 1.00 95.00 85 ASP A C 1
ATOM 662 O O . ASP A 1 85 ? -4.236 2.347 -11.083 1.00 95.00 85 ASP A O 1
ATOM 666 N N . GLN A 1 86 ? -2.226 1.660 -10.378 1.00 93.62 86 GLN A N 1
ATOM 667 C CA . GLN A 1 86 ? -2.677 0.301 -10.064 1.00 93.62 86 GLN A CA 1
ATOM 668 C C . GLN A 1 86 ? -3.800 0.280 -9.021 1.00 93.62 86 GLN A C 1
ATOM 670 O O . GLN A 1 86 ? -4.730 -0.524 -9.129 1.00 93.62 86 GLN A O 1
ATOM 675 N N . ARG A 1 87 ? -3.714 1.127 -7.986 1.00 95.75 87 ARG A N 1
ATOM 676 C CA . ARG A 1 87 ? -4.752 1.214 -6.951 1.00 95.75 87 ARG A CA 1
ATOM 677 C C . ARG A 1 87 ? -6.018 1.896 -7.460 1.00 95.75 87 ARG A C 1
ATOM 679 O O . ARG A 1 87 ? -7.093 1.449 -7.078 1.00 95.75 87 ARG A O 1
ATOM 686 N N . SER A 1 88 ? -5.914 2.876 -8.355 1.00 96.00 88 SER A N 1
ATOM 687 C CA . SER A 1 88 ? -7.071 3.512 -8.996 1.00 96.00 88 SER A CA 1
ATOM 688 C C . SER A 1 88 ? -7.897 2.495 -9.785 1.00 96.00 88 SER A C 1
ATOM 690 O O . SER A 1 88 ? -9.101 2.362 -9.563 1.00 96.00 88 SER A O 1
ATOM 692 N N . ALA A 1 89 ? -7.241 1.665 -10.605 1.00 94.56 89 ALA A N 1
ATOM 693 C CA . ALA A 1 89 ? -7.916 0.589 -11.331 1.00 94.56 89 ALA A CA 1
ATOM 694 C C . ALA A 1 89 ? -8.590 -0.429 -10.386 1.00 94.56 89 ALA A C 1
ATOM 696 O O . ALA A 1 89 ? -9.713 -0.874 -10.638 1.00 94.56 89 ALA A O 1
ATOM 697 N N . ALA A 1 90 ? -7.934 -0.779 -9.273 1.00 95.88 90 ALA A N 1
ATOM 698 C CA . ALA A 1 90 ? -8.493 -1.689 -8.274 1.00 95.88 90 ALA A CA 1
ATOM 699 C C . ALA A 1 90 ? -9.691 -1.077 -7.522 1.00 95.88 90 ALA A C 1
ATOM 701 O O . ALA A 1 90 ? -10.689 -1.764 -7.309 1.00 95.88 90 ALA A O 1
ATOM 702 N N . ALA A 1 91 ? -9.626 0.208 -7.164 1.00 97.56 91 ALA A N 1
ATOM 703 C CA . ALA A 1 91 ? -10.716 0.933 -6.515 1.00 97.56 91 ALA A CA 1
ATOM 704 C C . ALA A 1 91 ? -11.927 1.084 -7.447 1.00 97.56 91 ALA A C 1
ATOM 706 O O . ALA A 1 91 ? -13.060 0.878 -7.017 1.00 97.56 91 ALA A O 1
ATOM 707 N N . ALA A 1 92 ? -11.704 1.350 -8.737 1.00 96.75 92 ALA A N 1
ATOM 708 C CA . ALA A 1 92 ? -12.769 1.373 -9.736 1.00 96.75 92 ALA A CA 1
ATOM 709 C C . ALA A 1 92 ? -13.450 -0.002 -9.870 1.00 96.75 92 ALA A C 1
ATOM 711 O O . ALA A 1 92 ? -14.679 -0.099 -9.890 1.00 96.75 92 ALA A O 1
ATOM 712 N N . ALA A 1 93 ? -12.663 -1.084 -9.908 1.00 96.44 93 ALA A N 1
ATOM 713 C CA . ALA A 1 93 ? -13.192 -2.446 -9.931 1.00 96.44 93 ALA A CA 1
ATOM 714 C C . ALA A 1 93 ? -13.972 -2.788 -8.649 1.00 96.44 93 ALA A C 1
ATOM 716 O O . ALA A 1 93 ? -15.021 -3.431 -8.722 1.00 96.44 93 ALA A O 1
ATOM 717 N N . PHE A 1 94 ? -13.492 -2.330 -7.491 1.00 97.25 94 PHE A N 1
ATOM 718 C CA . PHE A 1 94 ? -14.182 -2.462 -6.212 1.00 97.25 94 PHE A CA 1
ATOM 719 C C . PHE A 1 94 ? -15.524 -1.727 -6.219 1.00 97.25 94 PHE A C 1
ATOM 721 O O . PHE A 1 94 ? -16.542 -2.353 -5.949 1.00 97.25 94 PHE A O 1
ATOM 728 N N . ALA A 1 95 ? -15.552 -0.448 -6.603 1.00 96.94 95 ALA A N 1
ATOM 729 C CA . ALA A 1 95 ? -16.773 0.357 -6.634 1.00 96.94 95 ALA A CA 1
ATOM 730 C C . ALA A 1 95 ? -17.821 -0.206 -7.602 1.00 96.94 95 ALA A C 1
ATOM 732 O O . ALA A 1 95 ? -19.016 -0.173 -7.323 1.00 96.94 95 ALA A O 1
ATOM 733 N N . LYS A 1 96 ? -17.376 -0.787 -8.722 1.00 96.12 96 LYS A N 1
ATOM 734 C CA . LYS A 1 96 ? -18.264 -1.489 -9.654 1.00 96.12 96 LYS A CA 1
ATOM 735 C C . LYS A 1 96 ? -18.849 -2.772 -9.056 1.00 96.12 96 LYS A C 1
ATOM 737 O O . LYS A 1 96 ? -19.986 -3.117 -9.361 1.00 96.12 96 LYS A O 1
ATOM 742 N N . ARG A 1 97 ? -18.061 -3.513 -8.273 1.00 96.94 97 ARG A N 1
ATOM 743 C CA . ARG A 1 97 ? -18.454 -4.815 -7.712 1.00 96.94 97 ARG A CA 1
ATOM 744 C C . ARG A 1 97 ? -19.267 -4.693 -6.422 1.00 96.94 97 ARG A C 1
ATOM 746 O O . ARG A 1 97 ? -20.122 -5.540 -6.193 1.00 96.94 97 ARG A O 1
ATOM 753 N N . TYR A 1 98 ? -18.984 -3.678 -5.611 1.00 96.75 98 TYR A N 1
ATOM 754 C CA . TYR A 1 98 ? -19.562 -3.453 -4.286 1.00 96.75 98 TYR A CA 1
ATOM 755 C C . TYR A 1 98 ? -19.985 -1.982 -4.121 1.00 96.75 98 TYR A C 1
ATOM 757 O O . TYR A 1 98 ? -19.419 -1.268 -3.286 1.00 96.75 98 TYR A O 1
ATOM 765 N N . PRO A 1 99 ? -20.928 -1.478 -4.937 1.00 95.81 99 PRO A N 1
ATOM 766 C CA . PRO A 1 99 ? -21.315 -0.066 -4.909 1.00 95.81 99 PRO A CA 1
ATOM 767 C C . PRO A 1 99 ? -21.807 0.390 -3.526 1.00 95.81 99 PRO A C 1
ATOM 769 O O . PRO A 1 99 ? -21.496 1.495 -3.089 1.00 95.81 99 PRO A O 1
ATOM 772 N N . GLU A 1 100 ? -22.506 -0.476 -2.795 1.00 95.75 100 GLU A N 1
ATOM 773 C CA . GLU A 1 100 ? -23.000 -0.232 -1.438 1.00 95.75 100 GLU A CA 1
ATOM 774 C C . GLU A 1 100 ? -21.892 -0.168 -0.375 1.00 95.75 100 GLU A C 1
ATOM 776 O O . GLU A 1 100 ? -22.102 0.386 0.703 1.00 95.75 100 GLU A O 1
ATOM 781 N N . ALA A 1 101 ? -20.709 -0.714 -0.669 1.00 96.56 101 ALA A N 1
ATOM 782 C CA . ALA A 1 101 ? -19.585 -0.749 0.259 1.00 96.56 101 ALA A CA 1
ATOM 783 C C . ALA A 1 101 ? -18.645 0.458 0.119 1.00 96.56 101 ALA A C 1
ATOM 785 O O . ALA A 1 101 ? -17.782 0.638 0.978 1.00 96.56 101 ALA A O 1
ATOM 786 N N . VAL A 1 102 ? -18.788 1.287 -0.924 1.00 96.81 102 VAL A N 1
ATOM 787 C CA . VAL A 1 102 ? -17.875 2.414 -1.203 1.00 96.81 102 VAL A CA 1
ATOM 788 C C . VAL A 1 102 ? -17.887 3.446 -0.076 1.00 96.81 102 VAL A C 1
ATOM 790 O O . VAL A 1 102 ? -16.844 3.698 0.523 1.00 96.81 102 VAL A O 1
ATOM 793 N N . GLU A 1 103 ? -19.049 4.004 0.260 1.00 97.12 103 GLU A N 1
ATOM 794 C CA . GLU A 1 103 ? -19.153 5.027 1.311 1.00 97.12 103 GLU A CA 1
ATOM 795 C C . GLU A 1 103 ? -18.793 4.495 2.710 1.00 97.12 103 GLU A C 1
ATOM 797 O O . GLU A 1 103 ? -17.993 5.138 3.392 1.00 97.12 103 GLU A O 1
ATOM 802 N N . PRO A 1 104 ? -19.255 3.303 3.146 1.00 97.50 104 PRO A N 1
ATOM 803 C CA . PRO A 1 104 ? -18.779 2.704 4.394 1.00 97.50 104 PRO A CA 1
ATOM 804 C C . PRO A 1 104 ? -17.258 2.502 4.430 1.00 97.50 104 PRO A C 1
ATOM 806 O O . PRO A 1 104 ? -16.633 2.711 5.471 1.00 97.50 104 PRO A O 1
ATOM 809 N N . SER A 1 105 ? -16.656 2.131 3.295 1.00 98.25 105 SER A N 1
ATOM 810 C CA . SER A 1 105 ? -15.205 1.964 3.185 1.00 98.25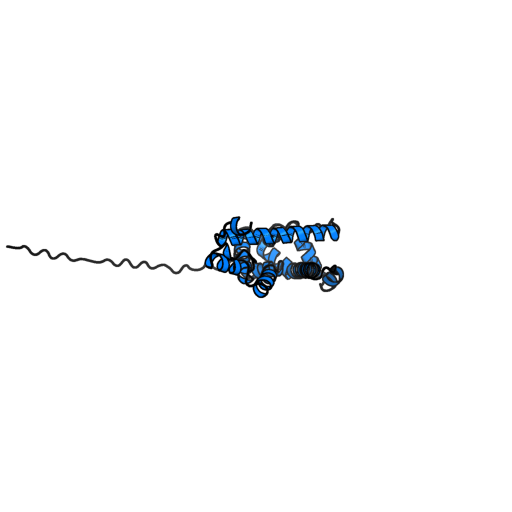 105 SER A CA 1
ATOM 811 C C . SER A 1 105 ? -14.469 3.293 3.320 1.00 98.25 105 SER A C 1
ATOM 813 O O . SER A 1 105 ? -13.485 3.386 4.047 1.00 98.25 105 SER A O 1
ATOM 815 N N . ILE A 1 106 ? -14.952 4.339 2.650 1.00 98.50 106 ILE A N 1
ATOM 816 C CA . ILE A 1 106 ? -14.400 5.690 2.780 1.00 98.50 106 ILE A CA 1
ATOM 817 C C . ILE A 1 106 ? -14.510 6.156 4.236 1.00 98.50 106 ILE A C 1
ATOM 819 O O . ILE A 1 106 ? -13.518 6.594 4.814 1.00 98.50 106 ILE A O 1
ATOM 823 N N . SER A 1 107 ? -15.681 5.980 4.852 1.00 98.25 107 SER A N 1
ATOM 824 C CA . SER A 1 107 ? -15.950 6.419 6.220 1.00 98.25 107 SER A CA 1
ATOM 825 C C . SER A 1 107 ? -15.016 5.777 7.248 1.00 98.25 107 SER A C 1
ATOM 827 O O . SER A 1 107 ? -14.457 6.494 8.077 1.00 98.25 107 SER A O 1
ATOM 829 N N . VAL A 1 108 ? -14.781 4.460 7.186 1.00 98.50 108 VAL A N 1
ATOM 830 C CA . VAL A 1 108 ? -13.880 3.794 8.147 1.00 98.50 108 VAL A CA 1
ATOM 831 C C . VAL A 1 108 ? -12.416 4.207 7.946 1.00 98.50 108 VAL A C 1
ATOM 833 O O . VAL A 1 108 ? -11.663 4.352 8.911 1.00 98.50 108 VAL A O 1
ATOM 836 N N . LEU A 1 109 ? -11.998 4.442 6.698 1.00 98.50 109 LEU A N 1
ATOM 837 C CA . LEU A 1 109 ? -10.635 4.873 6.396 1.00 98.50 109 LEU A CA 1
ATOM 838 C C . LEU A 1 109 ? -10.375 6.304 6.868 1.00 98.50 109 LEU A C 1
ATOM 840 O O . LEU A 1 109 ? -9.355 6.552 7.511 1.00 98.50 109 LEU A O 1
ATOM 844 N N . GLU A 1 110 ? -11.302 7.221 6.597 1.00 98.31 110 GLU A N 1
ATOM 845 C CA . GLU A 1 110 ? -11.225 8.621 7.030 1.00 98.31 110 GLU A CA 1
ATOM 846 C C . GLU A 1 110 ? -11.435 8.804 8.523 1.00 98.31 110 GLU A C 1
ATOM 848 O O . GLU A 1 110 ? -10.832 9.692 9.120 1.00 98.31 110 GLU A O 1
ATOM 853 N N . GLY A 1 111 ? -12.243 7.941 9.140 1.00 97.94 111 GLY A N 1
ATOM 854 C CA . GLY A 1 111 ? -12.454 7.930 10.583 1.00 97.94 111 GLY A CA 1
ATOM 855 C C . GLY A 1 111 ? -11.185 7.624 11.381 1.00 97.94 111 GLY A C 1
ATOM 856 O O . GLY A 1 111 ? -11.183 7.814 12.591 1.00 97.94 111 GLY A O 1
ATOM 857 N N . GLY A 1 112 ? -10.111 7.176 10.723 1.00 97.38 112 GLY A N 1
ATOM 858 C CA . GLY A 1 112 ? -8.797 6.934 11.320 1.00 97.38 112 GLY A CA 1
ATOM 859 C C . GLY A 1 112 ? -8.159 5.618 10.894 1.00 97.38 112 GLY A C 1
ATOM 860 O O . GLY A 1 112 ? -6.958 5.441 11.095 1.00 97.38 112 GLY A O 1
ATOM 861 N N . GLY A 1 113 ? -8.916 4.713 10.263 1.00 97.12 113 GLY A N 1
ATOM 862 C CA . GLY A 1 113 ? -8.412 3.403 9.857 1.00 97.12 113 GLY A CA 1
ATOM 863 C C . GLY A 1 113 ? -7.179 3.491 8.954 1.00 97.12 113 GLY A C 1
ATOM 864 O O . GLY A 1 113 ? -6.208 2.769 9.179 1.00 97.12 113 GLY A O 1
ATOM 865 N N . ALA A 1 114 ? -7.173 4.419 7.990 1.00 97.69 114 ALA A N 1
ATOM 866 C CA . ALA A 1 114 ? -6.035 4.614 7.094 1.00 97.69 114 ALA A CA 1
ATOM 867 C C . ALA A 1 114 ? -4.791 5.130 7.832 1.00 97.69 114 ALA A C 1
ATOM 869 O O . ALA A 1 114 ? -3.688 4.621 7.639 1.00 97.69 114 ALA A O 1
ATOM 870 N N . GLU A 1 115 ? -4.967 6.140 8.684 1.00 96.88 115 GLU A N 1
ATOM 871 C CA . GLU A 1 115 ? -3.867 6.838 9.352 1.00 96.88 115 GLU A CA 1
ATOM 872 C C . GLU A 1 115 ? -3.184 5.959 10.407 1.00 96.88 115 GLU A C 1
ATOM 874 O O . GLU A 1 115 ? -1.958 5.830 10.406 1.00 96.88 115 GLU A O 1
ATOM 879 N N . VAL A 1 116 ? -3.975 5.285 11.250 1.00 96.00 116 VAL A N 1
ATOM 880 C CA . VAL A 1 116 ? -3.465 4.371 12.283 1.00 96.00 116 VAL A CA 1
ATOM 881 C C . VAL A 1 116 ? -2.705 3.209 11.639 1.00 96.00 116 VAL A C 1
ATOM 883 O O . VAL A 1 116 ? -1.591 2.881 12.057 1.00 96.00 116 VAL A O 1
ATOM 886 N N . PHE A 1 117 ? -3.269 2.604 10.587 1.00 94.62 117 PHE A N 1
ATOM 887 C CA . PHE A 1 117 ? -2.635 1.479 9.898 1.00 94.62 117 PHE A CA 1
ATOM 888 C C . PHE A 1 117 ? -1.326 1.899 9.209 1.00 94.62 117 PHE A C 1
ATOM 890 O O . PHE A 1 117 ? -0.303 1.224 9.345 1.00 94.62 117 PHE A O 1
ATOM 897 N N . SER A 1 118 ? -1.326 3.050 8.531 1.00 95.25 118 SER A N 1
ATOM 898 C CA . SER A 1 118 ? -0.135 3.613 7.883 1.00 95.25 118 SER A CA 1
ATOM 899 C C . SER A 1 118 ? 0.981 3.907 8.890 1.00 95.25 118 SER A C 1
ATOM 901 O O . SER A 1 118 ? 2.145 3.566 8.665 1.00 95.25 118 SER A O 1
ATOM 903 N N . ALA A 1 119 ? 0.632 4.449 10.059 1.00 94.50 119 ALA A N 1
ATOM 904 C CA . ALA A 1 119 ? 1.586 4.696 11.133 1.00 94.50 119 ALA A CA 1
ATOM 905 C C . ALA A 1 119 ? 2.190 3.403 11.702 1.00 94.50 119 ALA A C 1
ATOM 907 O O . ALA A 1 119 ? 3.386 3.375 12.006 1.00 94.50 119 ALA A O 1
ATOM 908 N N . ALA A 1 120 ? 1.404 2.327 11.801 1.00 91.44 120 ALA A N 1
ATOM 909 C CA . ALA A 1 120 ? 1.906 1.014 12.200 1.00 91.44 120 ALA A CA 1
ATOM 910 C C . ALA A 1 120 ? 2.901 0.445 11.172 1.00 91.44 120 ALA A C 1
ATOM 912 O O . ALA A 1 120 ? 3.958 -0.058 11.558 1.00 91.44 120 ALA A O 1
ATOM 913 N N . ILE A 1 121 ? 2.623 0.587 9.870 1.00 91.38 121 ILE A N 1
ATOM 914 C CA . ILE A 1 121 ? 3.578 0.220 8.811 1.00 91.38 121 ILE A CA 1
ATOM 915 C C . ILE A 1 121 ? 4.856 1.055 8.917 1.00 91.38 121 ILE A C 1
ATOM 917 O O . ILE A 1 121 ? 5.956 0.506 8.851 1.00 91.38 121 ILE A O 1
ATOM 921 N N . GLY A 1 122 ? 4.732 2.372 9.090 1.00 91.25 122 GLY A N 1
ATOM 922 C CA . GLY A 1 122 ? 5.875 3.276 9.226 1.00 91.25 122 GLY A CA 1
ATOM 923 C C . GLY A 1 122 ? 6.789 2.898 10.395 1.00 91.25 122 GLY A C 1
ATOM 924 O O . GLY A 1 122 ? 8.015 2.901 10.251 1.00 91.25 122 GLY A O 1
ATOM 925 N N . ALA A 1 123 ? 6.202 2.496 11.526 1.00 90.50 123 ALA A N 1
ATOM 926 C CA . ALA A 1 123 ? 6.942 1.952 12.659 1.00 90.50 123 ALA A CA 1
ATOM 927 C C . ALA A 1 123 ? 7.660 0.646 12.277 1.00 90.50 123 ALA A C 1
ATOM 929 O O . ALA A 1 123 ? 8.879 0.553 12.403 1.00 90.50 123 ALA A O 1
ATOM 930 N N . GLY A 1 124 ? 6.950 -0.317 11.681 1.00 88.12 124 GLY A N 1
ATOM 931 C CA . GLY A 1 124 ? 7.543 -1.576 11.218 1.00 88.12 124 GLY A CA 1
ATOM 932 C C . GLY A 1 124 ? 8.709 -1.393 10.237 1.00 88.12 124 GLY A C 1
ATOM 933 O O . GLY A 1 124 ? 9.731 -2.066 10.355 1.00 88.12 124 GLY A O 1
ATOM 934 N N . LEU A 1 125 ? 8.614 -0.437 9.309 1.00 86.94 125 LEU A N 1
ATOM 935 C CA . LEU A 1 125 ? 9.708 -0.085 8.394 1.00 86.94 125 LEU A CA 1
ATOM 936 C C . LEU A 1 125 ? 10.898 0.545 9.121 1.00 86.94 125 LEU A C 1
ATOM 938 O O . LEU A 1 125 ? 12.046 0.295 8.753 1.00 86.94 125 LEU A O 1
ATOM 942 N N . THR A 1 126 ? 10.638 1.373 10.131 1.00 88.06 126 THR A N 1
ATOM 943 C CA . THR A 1 126 ? 11.688 1.978 10.961 1.00 88.06 126 THR A CA 1
ATOM 944 C C . THR A 1 126 ? 12.429 0.907 11.758 1.00 88.06 126 THR A C 1
ATOM 946 O O . THR A 1 126 ? 13.660 0.914 11.786 1.00 88.06 126 THR A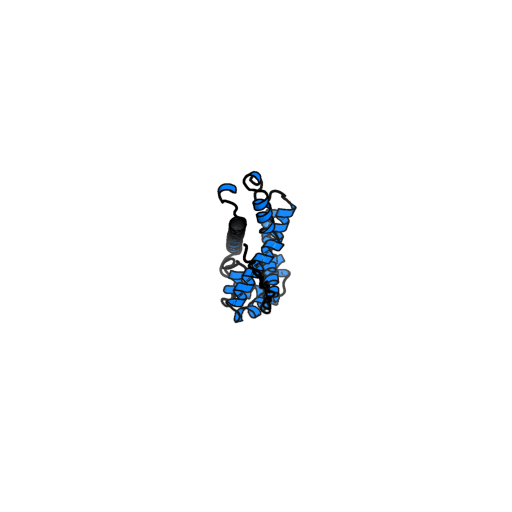 O 1
ATOM 949 N N . GLU A 1 127 ? 11.705 -0.059 12.327 1.00 88.62 127 GLU A N 1
ATOM 950 C CA . GLU A 1 127 ? 12.291 -1.231 12.987 1.00 88.62 127 GLU A CA 1
ATOM 951 C C . GLU A 1 127 ? 13.145 -2.047 12.014 1.00 88.62 127 GLU A C 1
ATOM 953 O O . GLU A 1 127 ? 14.317 -2.294 12.286 1.00 88.62 127 GLU A O 1
ATOM 958 N N . ALA A 1 128 ? 12.611 -2.376 10.834 1.00 84.69 128 ALA A N 1
ATOM 959 C CA . ALA A 1 128 ? 13.337 -3.152 9.829 1.00 84.69 128 ALA A CA 1
ATOM 960 C C . ALA A 1 128 ? 14.625 -2.462 9.343 1.00 84.69 128 ALA A C 1
ATOM 962 O O . ALA A 1 128 ? 15.614 -3.131 9.056 1.00 84.69 128 ALA A O 1
ATOM 963 N N . ARG A 1 129 ? 14.629 -1.125 9.248 1.00 84.75 129 ARG A N 1
ATOM 964 C CA . ARG A 1 129 ? 15.798 -0.346 8.806 1.00 84.75 129 ARG A CA 1
ATOM 965 C C . ARG A 1 129 ? 16.839 -0.139 9.901 1.00 84.75 129 ARG A C 1
ATOM 967 O O . ARG A 1 129 ? 18.026 -0.136 9.597 1.00 84.75 129 ARG A O 1
ATOM 974 N N . SER A 1 130 ? 16.405 0.103 11.136 1.00 88.38 130 SER A N 1
ATOM 975 C CA . SER A 1 130 ? 17.305 0.426 12.252 1.00 88.38 130 SER A CA 1
ATOM 976 C C . SER A 1 130 ? 17.774 -0.801 13.034 1.00 88.38 130 SER A C 1
ATOM 978 O O . SER A 1 130 ? 18.754 -0.707 13.764 1.00 88.38 130 SER A O 1
ATOM 980 N N . GLY A 1 131 ? 17.065 -1.930 12.923 1.00 86.94 131 GLY A N 1
ATOM 981 C CA . GLY A 1 131 ? 17.258 -3.112 13.766 1.00 86.94 131 GLY A CA 1
ATOM 982 C C . GLY A 1 131 ? 16.689 -2.964 15.184 1.00 86.94 131 GLY A C 1
ATOM 983 O O . GLY A 1 131 ? 16.677 -3.935 15.939 1.00 86.94 131 GLY A O 1
ATOM 984 N N . ASN A 1 132 ? 16.188 -1.781 15.551 1.00 89.19 132 ASN A N 1
ATOM 985 C CA . ASN A 1 132 ? 15.634 -1.503 16.873 1.00 89.19 132 ASN A CA 1
ATOM 986 C C . ASN A 1 132 ? 14.132 -1.782 16.902 1.00 89.19 132 ASN A C 1
ATOM 988 O O . ASN A 1 132 ? 13.404 -1.351 16.010 1.00 89.19 132 ASN A O 1
ATOM 992 N N . LYS A 1 133 ? 13.648 -2.441 17.962 1.00 86.88 133 LYS A N 1
ATOM 993 C CA . LYS A 1 133 ? 12.210 -2.692 18.143 1.00 86.88 133 LYS A CA 1
ATOM 994 C C . LYS A 1 133 ? 11.430 -1.376 18.193 1.00 86.88 133 LYS A C 1
ATOM 996 O O . LYS A 1 133 ? 11.796 -0.463 18.929 1.00 86.88 133 LYS A O 1
ATOM 1001 N N . SER A 1 134 ? 10.324 -1.315 17.459 1.00 86.31 134 SER A N 1
ATOM 1002 C CA . SER A 1 134 ? 9.409 -0.177 17.498 1.00 86.31 134 SER A CA 1
ATOM 1003 C C . SER A 1 134 ? 8.538 -0.175 18.750 1.00 86.31 134 SER A C 1
ATOM 1005 O O . SER A 1 134 ? 7.985 -1.205 19.165 1.00 86.31 134 SER A O 1
ATOM 1007 N N . ASP A 1 135 ? 8.343 1.020 19.305 1.00 85.38 135 ASP A N 1
ATOM 1008 C CA . ASP A 1 135 ? 7.349 1.270 20.342 1.00 85.38 135 ASP A CA 1
ATOM 1009 C C . ASP A 1 135 ? 5.967 1.513 19.721 1.00 85.38 135 ASP A C 1
ATOM 1011 O O . ASP A 1 135 ? 5.532 2.638 19.469 1.00 85.38 135 ASP A O 1
ATOM 1015 N N . TYR A 1 136 ? 5.262 0.416 19.452 1.00 83.38 136 TYR A N 1
ATOM 1016 C CA . TYR A 1 136 ? 3.885 0.469 18.963 1.00 83.38 136 TYR A CA 1
ATOM 1017 C C . TYR A 1 136 ? 2.899 1.067 19.987 1.00 83.38 136 TYR A C 1
ATOM 1019 O O . TYR A 1 136 ? 1.815 1.482 19.585 1.00 83.38 136 TYR A O 1
ATOM 1027 N N . GLY A 1 137 ? 3.257 1.132 21.279 1.00 83.56 137 GLY A N 1
ATOM 1028 C CA . GLY A 1 137 ? 2.449 1.791 22.307 1.00 83.56 137 GLY A CA 1
ATOM 1029 C C . GLY A 1 137 ? 2.420 3.298 22.078 1.00 83.56 137 GLY A C 1
ATOM 1030 O O . GLY A 1 137 ? 1.353 3.860 21.841 1.00 83.56 137 GLY A O 1
ATOM 1031 N N . SER A 1 138 ? 3.595 3.924 21.977 1.00 86.94 138 SER A N 1
ATOM 1032 C CA . SER A 1 138 ? 3.700 5.349 21.629 1.00 86.94 138 SER A CA 1
ATOM 1033 C C . SER A 1 138 ? 3.134 5.676 20.246 1.00 86.94 138 SER A C 1
ATOM 1035 O O . SER A 1 138 ? 2.655 6.782 20.011 1.00 86.94 138 SER A O 1
ATOM 1037 N N . VAL A 1 139 ? 3.157 4.726 19.302 1.00 87.44 139 VAL A N 1
ATOM 1038 C CA . VAL A 1 139 ? 2.467 4.896 18.014 1.00 87.44 139 VAL A CA 1
ATOM 1039 C C . VAL A 1 139 ? 0.963 5.055 18.222 1.00 87.44 139 VAL A C 1
ATOM 1041 O O . VAL A 1 139 ? 0.399 5.971 17.627 1.00 87.44 139 VAL A O 1
ATOM 1044 N N . ALA A 1 140 ? 0.350 4.196 19.043 1.00 87.81 140 ALA A N 1
ATOM 1045 C CA . ALA A 1 140 ? -1.086 4.188 19.314 1.00 87.81 140 ALA A CA 1
ATOM 1046 C C . ALA A 1 140 ? -1.547 5.405 20.135 1.00 87.81 140 ALA A C 1
ATOM 1048 O O . ALA A 1 140 ? -2.613 5.948 19.863 1.00 87.81 140 ALA A O 1
ATOM 1049 N N . GLU A 1 141 ? -0.726 5.885 21.074 1.00 92.56 141 GLU A N 1
ATOM 1050 C CA . GLU A 1 141 ? -1.020 7.056 21.924 1.00 92.56 141 GLU A CA 1
ATOM 1051 C C . GLU A 1 141 ? -1.218 8.366 21.142 1.00 92.56 141 GLU A C 1
ATOM 1053 O O . GLU A 1 141 ? -1.805 9.315 21.656 1.00 92.56 141 GLU A O 1
ATOM 1058 N N . ARG A 1 142 ? -0.763 8.427 19.885 1.00 95.19 142 ARG A N 1
ATOM 1059 C CA . ARG A 1 142 ? -0.946 9.595 19.006 1.00 95.19 142 ARG A CA 1
ATOM 1060 C C . ARG A 1 142 ? -2.364 9.730 18.457 1.00 95.19 142 ARG A C 1
ATOM 1062 O O . ARG A 1 142 ? -2.685 10.766 17.882 1.00 95.19 142 ARG A O 1
ATOM 1069 N N . PHE A 1 143 ? -3.184 8.692 18.590 1.00 96.88 143 PHE A N 1
ATOM 1070 C CA . PHE A 1 143 ? -4.496 8.620 17.964 1.00 96.88 143 PHE A CA 1
ATOM 1071 C C . PHE A 1 143 ? -5.617 8.746 18.988 1.00 96.88 143 PHE A C 1
ATOM 1073 O O . PHE A 1 143 ? -5.553 8.224 20.100 1.00 96.88 143 PHE A O 1
ATOM 1080 N N . SER A 1 144 ? -6.683 9.434 18.588 1.00 97.69 144 SER A N 1
ATOM 1081 C CA . SER A 1 144 ? -7.892 9.542 19.400 1.00 97.69 144 SER A CA 1
ATOM 1082 C C . SER A 1 144 ? -8.596 8.182 19.551 1.00 97.69 144 SER A C 1
ATOM 1084 O O . SER A 1 144 ? -8.459 7.309 18.686 1.00 97.69 144 SER A O 1
ATOM 1086 N N . PRO A 1 145 ? -9.438 8.002 20.588 1.00 96.56 145 PRO A N 1
ATOM 1087 C CA . PRO A 1 145 ? -10.258 6.798 20.727 1.00 96.56 145 PRO A CA 1
ATOM 1088 C C . PRO A 1 145 ? -11.137 6.509 19.501 1.00 96.56 145 PRO A C 1
ATOM 1090 O O . PRO A 1 145 ? -11.324 5.349 19.144 1.00 96.56 145 PRO A O 1
ATOM 1093 N N . LEU A 1 146 ? -11.636 7.552 18.822 1.00 96.81 146 LEU A N 1
ATOM 1094 C CA . LEU A 1 146 ? -12.432 7.406 17.599 1.00 96.81 146 LEU A CA 1
ATOM 1095 C C . LEU A 1 146 ? -11.598 6.843 16.439 1.00 96.81 146 LEU A C 1
ATOM 1097 O O . LEU A 1 146 ? -12.044 5.909 15.777 1.00 96.81 146 LEU A O 1
ATOM 1101 N N . GLN A 1 147 ? -10.368 7.332 16.246 1.00 97.88 147 GLN A N 1
ATOM 1102 C CA . GLN A 1 147 ? -9.461 6.806 15.217 1.00 97.88 147 GLN A CA 1
ATOM 1103 C C . GLN A 1 147 ? -9.067 5.354 15.488 1.00 97.88 147 GLN A C 1
ATOM 1105 O O . GLN A 1 147 ? -9.073 4.526 14.576 1.00 97.88 147 GLN A O 1
ATOM 1110 N N . MET A 1 148 ? -8.785 5.021 16.749 1.00 96.06 148 MET A N 1
ATOM 1111 C CA . MET A 1 148 ? -8.504 3.643 17.145 1.00 96.06 148 MET A CA 1
ATOM 1112 C C . MET A 1 148 ? -9.722 2.734 16.960 1.00 96.06 148 MET A C 1
ATOM 1114 O O . MET A 1 148 ? -9.565 1.602 16.508 1.00 96.06 148 MET A O 1
ATOM 1118 N N . SER A 1 149 ? -10.934 3.223 17.239 1.00 96.50 149 SER A N 1
ATOM 1119 C CA . SER A 1 149 ? -12.170 2.484 16.966 1.00 96.50 149 SER A CA 1
ATOM 1120 C C . SER A 1 149 ? -12.337 2.206 15.473 1.00 96.50 149 SER A C 1
ATOM 1122 O O . SER A 1 149 ? -12.607 1.068 15.100 1.00 96.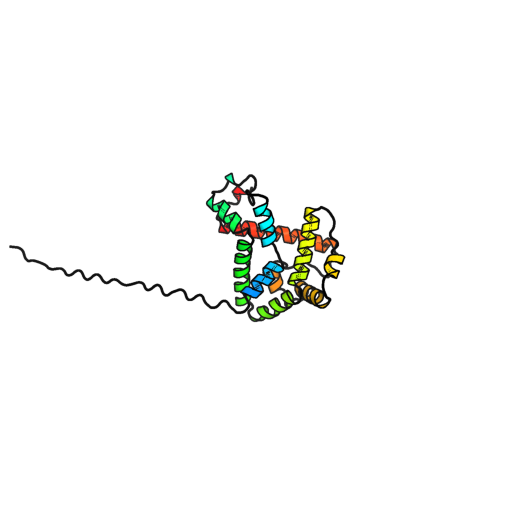50 149 SER A O 1
ATOM 1124 N N . ALA A 1 150 ? -12.120 3.205 14.612 1.00 97.81 150 ALA A N 1
ATOM 1125 C CA . ALA A 1 150 ? -12.184 3.032 13.161 1.00 97.81 150 ALA A CA 1
ATOM 1126 C C . ALA A 1 150 ? -11.131 2.030 12.657 1.00 97.81 150 ALA A C 1
ATOM 1128 O O . ALA A 1 150 ? -11.411 1.205 11.791 1.00 97.81 150 ALA A O 1
ATOM 1129 N N . PHE A 1 151 ? -9.930 2.040 13.237 1.00 95.88 151 PHE A N 1
ATOM 1130 C CA . PHE A 1 151 ? -8.909 1.034 12.954 1.00 95.88 151 PHE A CA 1
ATOM 1131 C C . PHE A 1 151 ? -9.339 -0.377 13.374 1.00 95.88 151 PHE A C 1
ATOM 1133 O O . PHE A 1 151 ? -9.235 -1.303 12.571 1.00 95.88 151 PHE A O 1
ATOM 1140 N N . VAL A 1 152 ? -9.851 -0.553 14.598 1.00 94.19 152 VAL A N 1
ATOM 1141 C CA . VAL A 1 152 ? -10.354 -1.852 15.080 1.00 94.19 152 VAL A CA 1
ATOM 1142 C C . VAL A 1 152 ? -11.489 -2.353 14.187 1.00 94.19 152 VAL A C 1
ATOM 1144 O O . VAL A 1 152 ? -11.512 -3.527 13.818 1.00 94.19 152 VAL A O 1
ATOM 1147 N N . GLU A 1 153 ? -12.390 -1.460 13.781 1.00 96.00 153 GLU A N 1
ATOM 1148 C CA . GLU A 1 153 ? -13.466 -1.764 12.845 1.00 96.00 153 GLU A CA 1
ATOM 1149 C C . GLU A 1 153 ? -12.911 -2.210 11.483 1.00 96.00 153 GLU A C 1
ATOM 1151 O O . GLU A 1 153 ? -13.282 -3.275 10.986 1.00 96.00 153 GLU A O 1
ATOM 1156 N N . LEU A 1 154 ? -11.964 -1.459 10.908 1.00 96.12 154 LEU A N 1
ATOM 1157 C CA . LEU A 1 154 ? -11.311 -1.794 9.641 1.00 96.12 154 LEU A CA 1
ATOM 1158 C C . LEU A 1 154 ? -10.688 -3.192 9.669 1.00 96.12 154 LEU A C 1
ATOM 1160 O O . LEU A 1 154 ? -10.805 -3.922 8.685 1.00 96.12 154 LEU A O 1
ATOM 1164 N N . VAL A 1 155 ? -10.013 -3.573 10.757 1.00 93.75 155 VAL A N 1
ATOM 1165 C CA . VAL A 1 155 ? -9.260 -4.838 10.821 1.00 93.75 155 VAL A CA 1
ATOM 1166 C C . VAL A 1 155 ? -10.114 -6.023 11.278 1.00 93.75 155 VAL A C 1
ATOM 1168 O O . VAL A 1 155 ? -9.837 -7.151 10.876 1.00 93.75 155 VAL A O 1
ATOM 1171 N N . GLY A 1 156 ? -11.150 -5.780 12.086 1.00 91.50 156 GLY A N 1
ATOM 1172 C CA . GLY A 1 156 ? -11.921 -6.823 12.766 1.00 91.50 156 GLY A CA 1
ATOM 1173 C C . GLY A 1 156 ? -13.340 -7.042 12.245 1.00 91.50 156 GLY A C 1
ATOM 1174 O O . GLY A 1 156 ? -13.828 -8.169 12.294 1.00 91.50 156 GLY A O 1
ATOM 1175 N N . ASP A 1 157 ? -14.012 -6.010 11.729 1.00 94.94 157 ASP A N 1
ATOM 1176 C CA . ASP A 1 157 ? -15.418 -6.127 11.331 1.00 94.94 157 ASP A CA 1
ATOM 1177 C C . ASP A 1 157 ? -15.543 -6.926 10.013 1.00 94.94 157 ASP A C 1
ATOM 1179 O O . ASP A 1 157 ? -14.901 -6.573 9.007 1.00 94.94 157 ASP A O 1
ATOM 1183 N N . PRO A 1 158 ? -16.343 -8.011 9.961 1.00 93.94 158 PRO A N 1
ATOM 1184 C CA . PRO A 1 158 ? -16.575 -8.776 8.737 1.00 93.94 158 PRO A CA 1
ATOM 1185 C C . PRO A 1 158 ? -17.088 -7.937 7.561 1.00 93.94 158 PRO A C 1
ATOM 1187 O O . PRO A 1 158 ? -16.760 -8.259 6.416 1.00 93.94 158 PRO A O 1
ATOM 1190 N N . LYS A 1 159 ? -17.826 -6.845 7.811 1.00 96.31 159 LYS A N 1
ATOM 1191 C CA . LYS A 1 159 ? -18.375 -5.991 6.742 1.00 96.31 159 LYS A CA 1
ATOM 1192 C C . LYS A 1 159 ? -17.288 -5.320 5.893 1.00 96.31 159 LYS A C 1
ATOM 1194 O O . LYS A 1 159 ? -17.500 -5.069 4.712 1.00 96.31 159 LYS A O 1
ATOM 1199 N N . HIS A 1 160 ? -16.095 -5.112 6.459 1.00 96.31 160 HIS A N 1
ATOM 1200 C CA . HIS A 1 160 ? -14.951 -4.495 5.774 1.00 96.31 160 HIS A CA 1
ATOM 1201 C C . HIS A 1 160 ? -14.004 -5.513 5.123 1.00 96.31 160 HIS A C 1
ATOM 1203 O O . HIS A 1 160 ? -12.910 -5.155 4.690 1.00 96.31 160 HIS A O 1
ATOM 1209 N N . LYS A 1 161 ? -14.392 -6.793 5.010 1.00 95.94 161 LYS A N 1
ATOM 1210 C CA . LYS A 1 161 ? -13.546 -7.835 4.397 1.00 95.94 161 LYS A CA 1
ATOM 1211 C C . LYS A 1 161 ? -13.126 -7.488 2.967 1.00 95.94 161 LYS A C 1
ATOM 1213 O O . LYS A 1 161 ? -11.941 -7.554 2.654 1.00 95.94 161 LYS A O 1
ATOM 1218 N N . ALA A 1 162 ? -14.073 -7.078 2.122 1.00 96.88 162 ALA A N 1
ATOM 1219 C CA . ALA A 1 162 ? -13.783 -6.711 0.735 1.00 96.88 162 ALA A CA 1
ATOM 1220 C C . ALA A 1 162 ? -12.846 -5.491 0.643 1.00 96.88 162 ALA A C 1
ATOM 1222 O O . ALA A 1 162 ? -12.003 -5.419 -0.250 1.00 96.88 162 ALA A O 1
ATOM 1223 N N . LEU A 1 163 ? -12.950 -4.555 1.592 1.00 97.94 163 LEU A N 1
ATOM 1224 C CA . LEU A 1 163 ? -12.037 -3.421 1.684 1.00 97.94 163 LEU A CA 1
ATOM 1225 C C . LEU A 1 163 ? -10.622 -3.863 2.083 1.00 97.94 163 LEU A C 1
ATOM 1227 O O . LEU A 1 163 ? -9.646 -3.447 1.461 1.00 97.94 163 LEU A O 1
ATOM 1231 N N . ARG A 1 164 ? -10.487 -4.737 3.089 1.00 96.94 164 ARG A N 1
ATOM 1232 C CA . ARG A 1 164 ? -9.181 -5.294 3.476 1.00 96.94 164 ARG A CA 1
ATOM 1233 C C . ARG A 1 164 ? -8.509 -6.019 2.312 1.00 96.94 164 ARG A C 1
ATOM 1235 O O . ARG A 1 164 ? -7.306 -5.859 2.124 1.00 96.94 164 ARG A O 1
ATOM 1242 N N . GLU A 1 165 ? -9.273 -6.755 1.505 1.00 95.62 165 GLU A N 1
ATOM 1243 C CA . GLU A 1 165 ? -8.786 -7.386 0.270 1.00 95.62 165 GLU A CA 1
ATOM 1244 C C . GLU A 1 165 ? -8.325 -6.351 -0.771 1.00 95.62 165 GLU A C 1
ATOM 1246 O O . GLU A 1 165 ? -7.256 -6.516 -1.358 1.00 95.62 165 GLU A O 1
ATOM 1251 N N . LEU A 1 166 ? -9.081 -5.261 -0.975 1.00 96.62 166 LEU A N 1
ATOM 1252 C CA . LEU A 1 166 ? -8.697 -4.159 -1.873 1.00 96.62 166 LEU A CA 1
ATOM 1253 C C . LEU A 1 166 ? -7.362 -3.520 -1.458 1.00 96.62 166 LEU A C 1
ATOM 1255 O O . LEU A 1 166 ? -6.488 -3.279 -2.299 1.00 96.62 166 LEU A O 1
ATOM 1259 N N . ILE A 1 167 ? -7.205 -3.255 -0.160 1.00 96.31 167 ILE A N 1
ATOM 1260 C CA . ILE A 1 167 ? -5.974 -2.699 0.413 1.00 96.31 167 ILE A CA 1
ATOM 1261 C C . ILE A 1 167 ? -4.844 -3.740 0.353 1.00 96.31 167 ILE A C 1
ATOM 1263 O O . ILE A 1 167 ? -3.685 -3.380 0.179 1.00 96.31 167 ILE A O 1
ATOM 1267 N N . GLY A 1 168 ? -5.171 -5.032 0.432 1.00 93.31 168 GLY A N 1
ATOM 1268 C CA . GLY A 1 168 ? -4.215 -6.138 0.479 1.00 93.31 168 GLY A CA 1
ATOM 1269 C C . GLY A 1 168 ? -3.752 -6.473 1.895 1.00 93.31 168 GLY A C 1
ATOM 1270 O O . GLY A 1 168 ? -2.648 -6.981 2.068 1.00 93.31 168 GLY A O 1
ATOM 1271 N N . ILE A 1 169 ? -4.571 -6.172 2.905 1.00 91.69 169 ILE A N 1
ATOM 1272 C CA . ILE A 1 169 ? -4.297 -6.417 4.331 1.00 91.69 169 ILE A CA 1
ATOM 1273 C C . ILE A 1 169 ? -5.231 -7.471 4.935 1.00 91.69 169 ILE A C 1
ATOM 1275 O O . ILE A 1 169 ? -5.342 -7.595 6.156 1.00 91.69 169 ILE A O 1
ATOM 1279 N N . ASP A 1 170 ? -5.904 -8.238 4.081 1.00 87.75 170 ASP A N 1
ATOM 1280 C CA . ASP A 1 170 ? -6.605 -9.449 4.484 1.00 87.75 170 ASP A CA 1
ATOM 1281 C C . ASP A 1 170 ? -5.653 -10.353 5.282 1.00 87.75 170 ASP A C 1
ATOM 1283 O O . ASP A 1 170 ? -4.498 -10.572 4.897 1.00 87.75 170 ASP A O 1
ATOM 1287 N N . ASP A 1 171 ? -6.136 -10.803 6.438 1.00 81.88 171 ASP A N 1
ATOM 1288 C CA . ASP A 1 171 ? -5.433 -11.686 7.364 1.00 81.88 171 ASP A CA 1
ATOM 1289 C C . ASP A 1 171 ? -4.073 -11.171 7.863 1.00 81.88 171 ASP A C 1
ATOM 1291 O O . ASP A 1 171 ? -3.246 -11.968 8.297 1.00 81.88 171 ASP A O 1
ATOM 1295 N N . VAL A 1 172 ? -3.805 -9.860 7.842 1.00 82.19 172 VAL A N 1
ATOM 1296 C CA . VAL A 1 172 ? -2.564 -9.300 8.423 1.00 82.19 172 VAL A CA 1
ATOM 1297 C C . VAL A 1 172 ? -2.591 -9.347 9.945 1.00 82.19 172 VAL A C 1
ATOM 1299 O O . VAL A 1 172 ? -1.583 -9.665 10.573 1.00 82.19 172 VAL A O 1
ATOM 1302 N N . LEU A 1 173 ? -3.749 -9.058 10.533 1.00 82.00 173 LEU A N 1
ATOM 1303 C CA . LEU A 1 173 ? -3.941 -8.972 11.975 1.00 82.00 173 LEU A CA 1
ATOM 1304 C C . LEU A 1 173 ? -4.956 -10.011 12.438 1.00 82.00 173 LEU A C 1
ATOM 1306 O O . LEU A 1 173 ? -5.999 -10.199 11.816 1.00 82.00 173 LEU A O 1
ATOM 1310 N N . SER A 1 174 ? -4.646 -10.656 13.557 1.00 83.88 174 SER A N 1
ATOM 1311 C CA . SER A 1 174 ? -5.577 -11.475 14.322 1.00 83.88 174 SER A CA 1
ATOM 1312 C C . SER A 1 174 ? -5.757 -10.842 15.697 1.00 83.88 174 SER A C 1
ATOM 1314 O O . SER A 1 174 ? -4.788 -10.670 16.439 1.00 83.88 174 SER A O 1
ATOM 1316 N N . LEU A 1 175 ? -7.000 -10.496 16.045 1.00 78.25 175 LEU A N 1
ATOM 1317 C CA . LEU A 1 175 ? -7.326 -9.866 17.331 1.00 78.25 175 LEU A CA 1
ATOM 1318 C C . LEU A 1 175 ? -7.074 -10.793 18.534 1.00 78.25 175 LEU A C 1
ATOM 1320 O O . LEU A 1 175 ? -6.926 -10.309 19.649 1.00 78.25 175 LEU A O 1
ATOM 1324 N N . GLY A 1 176 ? -7.006 -12.111 18.313 1.00 80.31 176 GLY A N 1
ATOM 1325 C CA . GLY A 1 176 ? -6.658 -13.092 19.346 1.00 80.31 176 GLY A CA 1
ATOM 1326 C C . GLY A 1 176 ? -5.164 -13.420 19.433 1.00 80.31 176 GLY A C 1
ATOM 1327 O O . GLY A 1 176 ? -4.762 -14.146 20.337 1.00 80.31 176 GLY A O 1
ATOM 1328 N N . ALA A 1 177 ? -4.346 -12.922 18.501 1.00 85.50 177 ALA A N 1
ATOM 1329 C CA . ALA A 1 177 ? -2.915 -13.209 18.446 1.00 85.50 177 ALA A CA 1
ATOM 1330 C C . ALA A 1 177 ? -2.089 -12.195 19.250 1.00 85.50 177 ALA A C 1
ATOM 1332 O O . ALA A 1 177 ? -2.431 -11.015 19.363 1.00 85.50 177 ALA A O 1
ATOM 1333 N N . GLY A 1 178 ? -0.946 -12.649 19.770 1.00 86.62 178 GLY A N 1
ATOM 1334 C CA . GLY A 1 178 ? 0.011 -11.787 20.461 1.00 86.62 178 GLY A CA 1
ATOM 1335 C C . GLY A 1 178 ? 0.728 -10.805 19.523 1.00 86.62 178 GLY A C 1
ATOM 1336 O O . GLY A 1 178 ? 0.734 -10.959 18.300 1.00 86.62 178 GLY A O 1
ATOM 1337 N N . LYS A 1 179 ? 1.399 -9.800 20.104 1.00 83.38 179 LYS A N 1
ATOM 1338 C CA . LYS A 1 179 ? 2.167 -8.779 19.361 1.00 83.38 179 LYS A CA 1
ATOM 1339 C C . LYS A 1 179 ? 3.205 -9.392 18.414 1.00 83.38 179 LYS A C 1
ATOM 1341 O O . LYS A 1 179 ? 3.317 -8.956 17.273 1.00 83.38 179 LYS A O 1
ATOM 1346 N N . GLU A 1 180 ? 3.963 -10.386 18.876 1.00 85.56 180 GLU A N 1
ATOM 1347 C CA . GLU A 1 180 ? 5.028 -11.011 18.078 1.00 85.56 180 GLU A CA 1
ATOM 1348 C C . GLU A 1 180 ? 4.478 -11.806 16.891 1.00 85.56 180 GLU A C 1
ATOM 1350 O O . GLU A 1 180 ? 5.011 -11.711 15.786 1.00 85.56 180 GLU A O 1
ATOM 1355 N N . GLU A 1 181 ? 3.376 -12.527 17.096 1.00 89.06 181 GLU A N 1
ATOM 1356 C CA . GLU A 1 181 ? 2.703 -13.274 16.035 1.00 89.06 181 GLU A CA 1
ATOM 1357 C C . GLU A 1 181 ? 2.123 -12.325 14.977 1.00 89.06 181 GLU A C 1
ATOM 1359 O O . GLU A 1 181 ? 2.369 -12.502 13.783 1.00 89.06 181 GLU A O 1
ATOM 1364 N N . ASN A 1 182 ? 1.429 -11.264 15.400 1.00 87.25 182 ASN A N 1
ATOM 1365 C CA . ASN A 1 182 ? 0.921 -10.239 14.487 1.00 87.25 182 ASN A CA 1
ATOM 1366 C C . ASN A 1 182 ? 2.056 -9.523 13.732 1.00 87.25 182 ASN A C 1
ATOM 1368 O O . ASN A 1 182 ? 1.931 -9.267 12.535 1.00 87.25 182 ASN A O 1
ATOM 1372 N N . ALA A 1 183 ? 3.198 -9.263 14.378 1.00 85.12 183 ALA A N 1
ATOM 1373 C CA . ALA A 1 183 ? 4.371 -8.705 13.705 1.00 85.12 183 ALA A CA 1
ATOM 1374 C C . ALA A 1 183 ? 4.947 -9.665 12.647 1.00 85.12 183 ALA A C 1
ATOM 1376 O O . ALA A 1 183 ? 5.296 -9.237 11.546 1.00 85.12 183 ALA A O 1
ATOM 1377 N N . ALA A 1 184 ? 5.025 -10.965 12.947 1.00 87.62 184 ALA A N 1
ATOM 1378 C CA . ALA A 1 184 ? 5.475 -11.976 11.991 1.00 87.62 184 ALA A CA 1
ATOM 1379 C C . ALA A 1 184 ? 4.526 -12.091 10.786 1.00 87.62 184 ALA A C 1
ATOM 1381 O O . ALA A 1 184 ? 4.987 -12.092 9.643 1.00 87.62 184 ALA A O 1
ATOM 1382 N N . ARG A 1 185 ? 3.209 -12.104 11.030 1.00 89.56 185 ARG A N 1
ATOM 1383 C CA . ARG A 1 185 ? 2.169 -12.088 9.986 1.00 89.56 185 ARG A CA 1
ATOM 1384 C C . ARG A 1 185 ? 2.271 -10.845 9.105 1.00 89.56 185 ARG A C 1
ATOM 1386 O O . ARG A 1 185 ? 2.253 -10.961 7.881 1.00 89.56 185 ARG A O 1
ATOM 1393 N N . GLY A 1 186 ? 2.455 -9.675 9.717 1.00 88.88 186 GLY A N 1
ATOM 1394 C CA . GLY A 1 186 ? 2.658 -8.415 9.007 1.00 88.88 186 GLY A CA 1
ATOM 1395 C C . GLY A 1 186 ? 3.878 -8.435 8.087 1.00 88.88 186 GLY A C 1
ATOM 1396 O O . GLY A 1 186 ? 3.762 -8.058 6.921 1.00 88.88 186 GLY A O 1
ATOM 1397 N N . ARG A 1 187 ? 5.024 -8.944 8.563 1.00 88.69 187 ARG A N 1
ATOM 1398 C CA . ARG A 1 187 ? 6.234 -9.101 7.735 1.00 88.69 187 ARG A CA 1
ATOM 1399 C C . ARG A 1 187 ? 6.006 -10.044 6.555 1.00 88.69 187 ARG A C 1
ATOM 1401 O O . ARG A 1 187 ? 6.237 -9.645 5.416 1.00 88.69 187 ARG A O 1
ATOM 1408 N N . ALA A 1 188 ? 5.479 -11.241 6.813 1.00 90.50 188 ALA A N 1
ATOM 1409 C CA . ALA A 1 188 ? 5.205 -12.227 5.768 1.00 90.50 188 ALA A CA 1
ATOM 1410 C C . ALA A 1 188 ? 4.224 -11.690 4.710 1.00 90.50 188 ALA A C 1
ATOM 1412 O O . ALA A 1 188 ? 4.411 -11.899 3.509 1.00 90.50 188 ALA A O 1
ATOM 1413 N N . LYS A 1 189 ? 3.194 -10.940 5.130 1.00 90.00 189 LYS A N 1
ATOM 1414 C CA . LYS A 1 189 ? 2.288 -10.275 4.189 1.00 90.00 189 LYS A CA 1
ATOM 1415 C C . LYS A 1 189 ? 3.008 -9.200 3.379 1.00 90.00 189 LYS A C 1
ATOM 1417 O O . LYS A 1 189 ? 2.827 -9.155 2.166 1.00 90.00 189 LYS A O 1
ATOM 1422 N N . GLY A 1 190 ? 3.808 -8.350 4.022 1.00 89.75 190 GLY A N 1
ATOM 1423 C CA . GLY A 1 190 ? 4.576 -7.302 3.347 1.00 89.75 190 GLY A CA 1
ATOM 1424 C C . GLY A 1 190 ? 5.477 -7.863 2.244 1.00 89.75 190 GLY A C 1
ATOM 1425 O O . GLY A 1 190 ? 5.453 -7.366 1.118 1.00 89.75 190 GLY A O 1
ATOM 1426 N N . GLU A 1 191 ? 6.191 -8.953 2.531 1.00 90.38 191 GLU A N 1
ATOM 1427 C CA . GLU A 1 191 ? 7.003 -9.682 1.548 1.00 90.38 191 GLU A CA 1
ATOM 1428 C C . GLU A 1 191 ? 6.153 -10.214 0.389 1.00 90.38 191 GLU A C 1
ATOM 1430 O O . GLU A 1 191 ? 6.476 -9.989 -0.779 1.00 90.38 191 GLU A O 1
ATOM 1435 N N . LEU A 1 192 ? 5.019 -10.855 0.689 1.00 92.25 192 LEU A N 1
ATOM 1436 C CA . LEU A 1 192 ? 4.110 -11.365 -0.335 1.00 92.25 192 LEU A CA 1
ATOM 1437 C C . LEU A 1 192 ? 3.543 -10.247 -1.224 1.00 92.25 192 LEU A C 1
ATOM 1439 O O . LEU A 1 192 ? 3.432 -10.429 -2.437 1.00 92.25 192 LEU A O 1
ATOM 1443 N N . ILE A 1 193 ? 3.182 -9.098 -0.646 1.00 92.06 193 ILE A N 1
ATOM 1444 C CA . ILE A 1 193 ? 2.714 -7.923 -1.393 1.00 92.06 193 ILE A CA 1
ATOM 1445 C C . ILE A 1 193 ? 3.818 -7.432 -2.330 1.00 92.06 193 ILE A C 1
ATOM 1447 O O . ILE A 1 193 ? 3.559 -7.245 -3.518 1.00 92.06 193 ILE A O 1
ATOM 1451 N N . ALA A 1 194 ? 5.047 -7.275 -1.830 1.00 91.56 194 ALA A N 1
ATOM 1452 C CA . ALA A 1 194 ? 6.179 -6.833 -2.639 1.00 91.56 194 ALA A CA 1
ATOM 1453 C C . ALA A 1 194 ? 6.451 -7.793 -3.811 1.00 91.56 194 ALA A C 1
ATOM 1455 O O . ALA A 1 194 ? 6.592 -7.346 -4.949 1.00 91.56 194 ALA A O 1
ATOM 1456 N N . ILE A 1 195 ? 6.435 -9.107 -3.562 1.00 92.69 195 ILE A N 1
ATOM 1457 C CA . ILE A 1 195 ? 6.608 -10.142 -4.593 1.00 92.69 195 ILE A CA 1
ATOM 1458 C C . ILE A 1 195 ? 5.487 -10.075 -5.640 1.00 92.69 195 ILE A C 1
ATOM 1460 O O . ILE A 1 195 ? 5.761 -10.088 -6.840 1.00 92.69 195 ILE A O 1
ATOM 1464 N N . LYS A 1 196 ? 4.222 -9.970 -5.211 1.00 93.81 196 LYS A N 1
ATOM 1465 C CA . LYS A 1 196 ? 3.073 -9.868 -6.127 1.00 93.81 196 LYS A CA 1
ATOM 1466 C C . LYS A 1 196 ? 3.161 -8.626 -7.011 1.00 93.81 196 LYS A C 1
ATOM 1468 O O . LYS A 1 196 ? 2.925 -8.726 -8.212 1.00 93.81 196 LYS A O 1
ATOM 1473 N N . LEU A 1 197 ? 3.517 -7.478 -6.434 1.00 94.12 197 LEU A N 1
ATOM 1474 C CA . LEU A 1 197 ? 3.689 -6.230 -7.180 1.00 94.12 197 LEU A CA 1
ATOM 1475 C C . LEU A 1 197 ? 4.855 -6.325 -8.168 1.00 94.12 197 LEU A C 1
ATOM 1477 O O . LEU A 1 197 ? 4.708 -5.902 -9.312 1.00 94.12 197 LEU A O 1
ATOM 1481 N N . MET A 1 198 ? 5.971 -6.938 -7.764 1.00 95.00 198 MET A N 1
ATOM 1482 C CA . MET A 1 198 ? 7.109 -7.187 -8.649 1.00 95.00 198 MET A CA 1
ATOM 1483 C C . MET A 1 198 ? 6.698 -8.037 -9.853 1.00 95.00 198 MET A C 1
ATOM 1485 O O . MET A 1 198 ? 6.919 -7.637 -10.992 1.00 95.00 198 MET A O 1
ATOM 1489 N N . PHE A 1 199 ? 6.042 -9.179 -9.628 1.00 95.75 199 PHE A N 1
ATOM 1490 C CA . PHE A 1 199 ? 5.617 -10.051 -10.724 1.00 95.75 199 PHE A CA 1
ATOM 1491 C C . PHE A 1 199 ? 4.558 -9.414 -11.621 1.00 95.75 199 PHE A C 1
ATOM 1493 O O . PHE A 1 199 ? 4.641 -9.559 -12.839 1.00 95.75 199 PHE A O 1
ATOM 1500 N N . ALA A 1 200 ? 3.608 -8.666 -11.057 1.00 95.38 200 ALA A N 1
ATOM 1501 C CA . ALA A 1 200 ? 2.636 -7.920 -11.851 1.00 95.38 200 ALA A CA 1
ATOM 1502 C C . ALA A 1 200 ? 3.320 -6.861 -12.737 1.00 95.38 200 ALA A C 1
ATOM 1504 O O . ALA A 1 200 ? 2.967 -6.710 -13.907 1.00 95.38 200 ALA A O 1
ATOM 1505 N N . ALA A 1 201 ? 4.328 -6.157 -12.211 1.00 96.81 201 ALA A N 1
ATOM 1506 C CA . ALA A 1 201 ? 5.116 -5.204 -12.987 1.00 96.81 201 ALA A CA 1
ATOM 1507 C C . ALA A 1 201 ? 5.935 -5.901 -14.085 1.00 96.81 201 ALA A C 1
ATOM 1509 O O . ALA A 1 201 ? 5.952 -5.431 -15.220 1.00 96.81 201 ALA A O 1
ATOM 1510 N N . MET A 1 202 ? 6.564 -7.040 -13.783 1.00 97.19 202 MET A N 1
ATOM 1511 C CA . MET A 1 202 ? 7.316 -7.827 -14.763 1.00 97.19 202 MET A CA 1
ATOM 1512 C C . MET A 1 202 ? 6.435 -8.345 -15.898 1.00 97.19 202 MET A C 1
ATOM 1514 O O . MET A 1 202 ? 6.817 -8.205 -17.057 1.00 97.19 202 MET A O 1
ATOM 1518 N N . ASP A 1 203 ? 5.261 -8.899 -15.592 1.00 97.38 203 ASP A N 1
ATOM 1519 C CA . ASP A 1 203 ? 4.322 -9.370 -16.615 1.00 97.38 203 ASP A CA 1
ATOM 1520 C C . ASP A 1 203 ? 3.834 -8.219 -17.508 1.00 97.38 203 ASP A C 1
ATOM 1522 O O . ASP A 1 203 ? 3.814 -8.334 -18.740 1.00 97.38 203 ASP A O 1
ATOM 1526 N N . HIS A 1 204 ? 3.517 -7.072 -16.900 1.00 96.81 204 HIS A N 1
ATOM 1527 C CA . HIS A 1 204 ? 3.120 -5.871 -17.630 1.00 96.81 204 HIS A CA 1
ATOM 1528 C C . HIS A 1 204 ? 4.241 -5.372 -18.554 1.00 96.81 204 HIS A C 1
ATOM 1530 O O . HIS A 1 204 ? 4.003 -5.115 -19.732 1.00 96.81 204 HIS A O 1
ATOM 1536 N N . CYS A 1 205 ? 5.470 -5.305 -18.041 1.00 97.81 205 CYS A N 1
ATOM 1537 C CA . CYS A 1 205 ? 6.646 -4.822 -18.763 1.00 97.81 205 CYS A CA 1
ATOM 1538 C C . CYS A 1 205 ? 7.339 -5.894 -19.612 1.00 97.81 205 CYS A C 1
ATOM 1540 O O . CYS A 1 205 ? 8.402 -5.632 -20.167 1.00 97.81 205 CYS A O 1
ATOM 1542 N N . LYS A 1 206 ? 6.767 -7.101 -19.714 1.00 97.94 206 LYS A N 1
ATOM 1543 C CA . LYS A 1 206 ? 7.308 -8.232 -20.485 1.00 97.94 206 LYS A CA 1
ATOM 1544 C C . LYS A 1 206 ? 8.745 -8.596 -20.107 1.00 97.94 206 LYS A C 1
ATOM 1546 O O . LYS A 1 206 ? 9.536 -8.974 -20.968 1.00 97.94 206 LYS A O 1
ATOM 1551 N N . VAL A 1 207 ? 9.083 -8.505 -18.822 1.00 97.44 207 VAL A N 1
ATOM 1552 C CA . VAL A 1 207 ? 10.389 -8.915 -18.293 1.00 97.44 207 VAL A CA 1
ATOM 1553 C C . VAL A 1 207 ? 10.370 -10.412 -17.976 1.00 97.44 207 VAL A C 1
ATOM 1555 O O . VAL A 1 207 ? 9.547 -10.849 -17.168 1.00 97.44 207 VAL A O 1
ATOM 1558 N N . PRO A 1 208 ? 11.261 -11.228 -18.568 1.00 95.12 208 PRO A N 1
ATOM 1559 C CA . PRO A 1 208 ? 11.267 -12.663 -18.321 1.00 95.12 208 PRO A CA 1
ATOM 1560 C C . PRO A 1 208 ? 11.733 -12.978 -16.896 1.00 95.12 208 PRO A C 1
ATOM 1562 O O . PRO A 1 208 ? 12.684 -12.385 -16.393 1.00 95.12 208 PRO A O 1
ATOM 1565 N N . LEU A 1 209 ? 11.140 -13.997 -16.266 1.00 92.00 209 LEU A N 1
ATOM 1566 C CA . LEU A 1 209 ? 11.553 -14.454 -14.929 1.00 92.00 209 LEU A CA 1
ATOM 1567 C C . LEU A 1 209 ? 13.029 -14.873 -14.860 1.00 92.00 209 LEU A C 1
ATOM 1569 O O . LEU A 1 209 ? 13.658 -14.746 -13.814 1.00 92.00 209 LEU A O 1
ATOM 1573 N N . ALA A 1 210 ? 13.602 -15.346 -15.969 1.00 92.06 210 ALA A N 1
ATOM 1574 C CA . ALA A 1 210 ? 15.022 -15.681 -16.046 1.00 92.06 210 ALA A CA 1
ATOM 1575 C C . ALA A 1 210 ? 15.941 -14.467 -15.797 1.00 92.06 210 ALA A C 1
ATOM 1577 O O . ALA A 1 210 ? 17.073 -14.651 -15.360 1.00 92.06 210 ALA A O 1
ATOM 1578 N N . ALA A 1 211 ? 15.459 -13.236 -16.009 1.00 89.25 211 ALA A N 1
ATOM 1579 C CA . ALA A 1 211 ? 16.243 -12.028 -15.770 1.00 89.25 211 ALA A CA 1
ATOM 1580 C C . ALA A 1 211 ? 16.514 -11.774 -14.278 1.00 89.25 211 ALA A C 1
ATOM 1582 O O . ALA A 1 211 ? 17.523 -11.157 -13.956 1.00 89.25 211 ALA A O 1
ATOM 1583 N N . ILE A 1 212 ? 15.667 -12.276 -13.369 1.00 84.88 212 ILE A N 1
ATOM 1584 C CA . ILE A 1 212 ? 15.813 -12.073 -11.915 1.00 84.88 212 ILE A CA 1
ATOM 1585 C C . ILE A 1 212 ? 16.364 -13.294 -11.168 1.00 84.88 212 ILE A C 1
ATOM 1587 O O . ILE A 1 212 ? 16.637 -13.187 -9.973 1.00 84.88 212 ILE A O 1
ATOM 1591 N N . ARG A 1 213 ? 16.537 -14.437 -11.841 1.00 80.81 213 ARG A N 1
ATOM 1592 C CA . ARG A 1 213 ? 17.143 -15.641 -11.247 1.00 80.81 213 ARG A CA 1
ATOM 1593 C C . ARG A 1 213 ? 18.653 -15.522 -11.088 1.00 80.81 213 ARG A C 1
ATOM 1595 O O . ARG A 1 213 ? 19.275 -14.687 -11.781 1.00 80.81 213 ARG A O 1
#

Sequence (213 aa):
MKQKLIAALTVVLAGFFAAPAWSQPEAPGVARLTDLVVRTLPVGDIFQVFLDKDPNWPLADKVNRVSTEQFTCLRQRLSKPGFLDQRSAAAAAFAKRYPEAVEPSISVLEGGGAEVFSAAIGAGLTEARSGNKSDYGSVAERFSPLQMSAFVELVGDPKHKALRELIGIDDVLSLGAGKEENAARGRAKGELIAIKLMFAAMDHCKVPLAAIR

Radius of gyration: 24.8 Å; chains: 1; bounding box: 46×27×107 Å